Protein AF-A0A2T3YT74-F1 (afdb_monomer_lite)

pLDDT: mean 70.45, std 22.22, range [31.08, 98.0]

Sequence (303 aa):
MENQYQVFYPFSREPEVQQEFRNYLQKKKIKKHISTERKHNLIRWLTDNDAKPQSQKDYSLRNYASKTYKWDGDKRILWGIGKSENGGKSGKTKKTKKGWKGSKGSKGGKCQDRVVVTEDEILDVVEKIHMSNDHGGWDATWDEVSSKYCGIVRSDVIFLLKRCYICQLNPRKHSRRNAALDEAPASSSSLATPSSEQQASEEQQPSYGQQAPEQQDFDQILDQISQQTFDYNFGNDNYQCGSFEGLDQLWNEEVPDIEMADMDPSLFNNDFQDLMMYSYPPPEEASGSHTYPYDFNFMQDSV

Foldseek 3Di:
DPPPPPVQDQLVVPVVSVVVLVVVCVVDVDLQAAAPVNVVLLVCLQPDPPDDQPDPVSVVSSVVSVVQWHADPVVRWIWGAQPQPDPPDPPDDDDDDDDDDDDPDPPLDRLHIATEAHSSRQSVQLRVLCVVCVNQALVSSCVVCVNHHTNDDSVSSVSSSVPRPVCVVCVVSHDPPPPPPPPDPPDDDDDDDDDDDDDDDDDDDDDDDDDDPDPPPVVVVVVVVVVVVVPPPPPPPPPPSPDPVPPSVVPPPPPPPPPPVPPDPVVPPDPPVVVPPPDDDPPDPPPDPPPDPPDPPPDDDDD

Organism: Trichoderma asperellum (strain ATCC 204424 / CBS 433.97 / NBRC 101777) (NCBI:txid1042311)

Structure (mmCIF, N/CA/C/O backbone):
data_AF-A0A2T3YT74-F1
#
_entry.id   AF-A0A2T3YT74-F1
#
loop_
_atom_site.group_PDB
_atom_site.id
_atom_site.type_symbol
_atom_site.label_atom_id
_atom_site.label_alt_id
_atom_site.label_comp_id
_atom_site.label_asym_id
_atom_site.label_entity_id
_atom_site.label_seq_id
_atom_site.pdbx_PDB_ins_code
_atom_site.Cartn_x
_atom_site.Cartn_y
_atom_site.Cartn_z
_atom_site.occupancy
_atom_site.B_iso_or_equiv
_atom_site.auth_seq_id
_atom_site.auth_comp_id
_atom_site.auth_asym_id
_atom_site.auth_atom_id
_atom_site.pdbx_PDB_model_num
ATOM 1 N N . MET A 1 1 ? 28.909 -16.573 -29.557 1.00 47.69 1 MET A N 1
ATOM 2 C CA . MET A 1 1 ? 28.445 -15.413 -28.773 1.00 47.69 1 MET A CA 1
ATOM 3 C C . MET A 1 1 ? 27.426 -15.934 -27.783 1.00 47.69 1 MET A C 1
ATOM 5 O O . MET A 1 1 ? 26.248 -16.015 -28.103 1.00 47.69 1 MET A O 1
ATOM 9 N N . GLU A 1 2 ? 27.902 -16.422 -26.641 1.00 48.31 2 GLU A N 1
ATOM 10 C CA . GLU A 1 2 ? 27.024 -16.773 -25.528 1.00 48.31 2 GLU A CA 1
ATOM 11 C C . GLU A 1 2 ? 26.405 -15.467 -25.044 1.00 48.31 2 GLU A C 1
ATOM 13 O O . GLU A 1 2 ? 27.090 -14.622 -24.471 1.00 48.31 2 GLU A O 1
ATOM 18 N N . ASN A 1 3 ? 25.118 -15.271 -25.338 1.00 49.84 3 ASN A N 1
ATOM 19 C CA . ASN A 1 3 ? 24.308 -14.335 -24.581 1.00 49.84 3 ASN A CA 1
ATOM 20 C C . ASN A 1 3 ? 24.336 -14.856 -23.148 1.00 49.84 3 ASN A C 1
ATOM 22 O O . ASN A 1 3 ? 23.559 -15.739 -22.785 1.00 49.84 3 ASN A O 1
ATOM 26 N N . GLN A 1 4 ? 25.282 -14.353 -22.355 1.00 51.78 4 GLN A N 1
ATOM 27 C CA . GLN A 1 4 ? 25.173 -14.348 -20.912 1.00 51.78 4 GLN A CA 1
ATOM 28 C C . GLN A 1 4 ? 23.905 -13.557 -20.616 1.00 51.78 4 GLN A C 1
ATOM 30 O O . GLN A 1 4 ? 23.929 -12.338 -20.462 1.00 51.78 4 GLN A O 1
ATOM 35 N N . TYR A 1 5 ? 22.774 -14.258 -20.620 1.00 54.62 5 TYR A N 1
ATOM 36 C CA . TYR A 1 5 ? 21.571 -13.836 -19.943 1.00 54.62 5 TYR A CA 1
ATOM 37 C C . TYR A 1 5 ? 21.997 -13.659 -18.492 1.00 54.62 5 TYR A C 1
ATOM 39 O O . TYR A 1 5 ? 21.964 -14.610 -17.712 1.00 54.62 5 TYR A O 1
ATOM 47 N N . GLN A 1 6 ? 22.485 -12.463 -18.150 1.00 58.59 6 GLN A N 1
ATOM 48 C CA . GLN A 1 6 ? 22.519 -12.017 -16.774 1.00 58.59 6 GLN A CA 1
ATOM 49 C C . GLN A 1 6 ? 21.104 -12.263 -16.285 1.00 58.59 6 GLN A C 1
ATOM 51 O O . GLN A 1 6 ? 20.157 -11.647 -16.777 1.00 58.59 6 GLN A O 1
ATOM 56 N N . VAL A 1 7 ? 20.968 -13.287 -15.441 1.00 67.50 7 VAL A N 1
ATOM 57 C CA . VAL A 1 7 ? 19.718 -13.645 -14.794 1.00 67.50 7 VAL A CA 1
ATOM 58 C C . VAL A 1 7 ? 19.291 -12.365 -14.118 1.00 67.50 7 VAL A C 1
ATOM 60 O O . VAL A 1 7 ? 19.933 -11.925 -13.171 1.00 67.50 7 VAL A O 1
ATOM 63 N N . PHE A 1 8 ? 18.313 -11.696 -14.716 1.00 70.19 8 PHE A N 1
ATOM 64 C CA . PHE A 1 8 ? 17.929 -10.382 -14.263 1.00 70.19 8 PHE A CA 1
ATOM 65 C C . PHE A 1 8 ? 17.311 -10.583 -12.893 1.00 70.19 8 PHE A C 1
ATOM 67 O O . PHE A 1 8 ? 16.247 -11.196 -12.768 1.00 70.19 8 PHE A O 1
ATOM 74 N N . TYR A 1 9 ? 18.038 -10.164 -11.862 1.00 74.81 9 TYR A N 1
ATOM 75 C CA . TYR A 1 9 ? 17.567 -10.337 -10.511 1.00 74.81 9 TYR A CA 1
ATOM 76 C C . TYR A 1 9 ? 16.497 -9.276 -10.254 1.00 74.81 9 TYR A C 1
ATOM 78 O O . TYR A 1 9 ? 16.709 -8.094 -10.526 1.00 74.81 9 TYR A O 1
ATOM 86 N N . PRO A 1 10 ? 15.320 -9.691 -9.775 1.00 83.50 10 PRO A N 1
ATOM 87 C CA . PRO A 1 10 ? 14.360 -8.751 -9.240 1.00 83.50 10 PRO A CA 1
ATOM 88 C C . PRO A 1 10 ? 15.000 -7.933 -8.105 1.00 83.50 10 PRO A C 1
ATOM 90 O O . PRO A 1 10 ? 15.840 -8.467 -7.375 1.00 83.50 10 PRO A O 1
ATOM 93 N N . PHE A 1 11 ? 14.61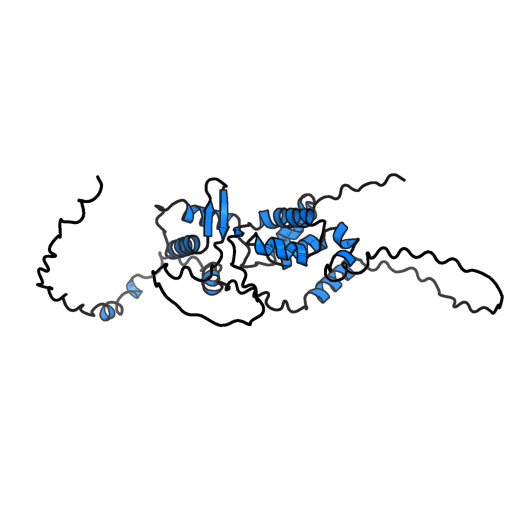1 -6.667 -7.925 1.00 88.88 11 PHE A N 1
ATOM 94 C CA . PHE A 1 11 ? 15.207 -5.809 -6.889 1.00 88.88 11 PHE A CA 1
ATOM 95 C C . PHE A 1 11 ? 14.915 -6.301 -5.453 1.00 88.88 11 PHE A C 1
ATOM 97 O O . PHE A 1 11 ? 15.613 -5.918 -4.518 1.00 88.88 11 PHE A O 1
ATOM 104 N N . SER A 1 12 ? 13.965 -7.221 -5.263 1.00 88.00 12 SER A N 1
ATOM 105 C CA . SER A 1 12 ? 13.727 -7.980 -4.024 1.00 88.00 12 SER A CA 1
ATOM 106 C C . SER A 1 12 ? 14.842 -8.944 -3.680 1.00 88.00 12 SER A C 1
ATOM 108 O O . SER A 1 12 ? 14.937 -9.371 -2.536 1.00 88.00 12 SER A O 1
ATOM 110 N N . ARG A 1 13 ? 15.710 -9.296 -4.626 1.00 89.38 13 ARG A N 1
ATOM 111 C CA . ARG A 1 13 ? 16.849 -10.186 -4.373 1.00 89.38 13 ARG A CA 1
ATOM 112 C C . ARG A 1 13 ? 18.150 -9.433 -4.143 1.00 89.38 13 ARG A C 1
ATOM 114 O O . ARG A 1 13 ? 19.138 -10.058 -3.770 1.00 89.38 13 ARG A O 1
ATOM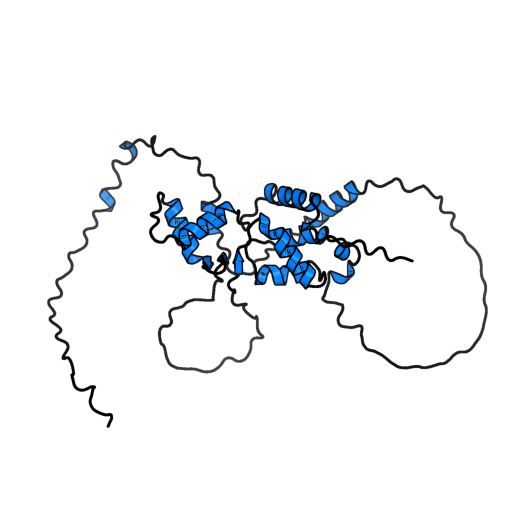 121 N N . GLU A 1 14 ? 18.146 -8.120 -4.341 1.00 92.94 14 GLU A N 1
ATOM 122 C CA . GLU A 1 14 ? 19.321 -7.277 -4.181 1.00 92.94 14 GLU A CA 1
ATOM 123 C C . GLU A 1 14 ? 19.322 -6.640 -2.780 1.00 92.94 14 GLU A C 1
ATOM 125 O O . GLU A 1 14 ? 18.506 -5.757 -2.496 1.00 92.94 14 GLU A O 1
ATOM 130 N N . PRO A 1 15 ? 20.204 -7.086 -1.864 1.00 93.94 15 PRO A N 1
ATOM 131 C CA . PRO A 1 15 ? 20.181 -6.634 -0.472 1.00 93.94 15 PRO A CA 1
ATOM 132 C C . PRO A 1 15 ? 20.469 -5.134 -0.337 1.00 93.94 15 PRO A C 1
ATOM 134 O O . PRO A 1 15 ? 19.940 -4.489 0.569 1.00 93.94 15 PRO A O 1
ATOM 137 N N . GLU A 1 16 ? 21.260 -4.569 -1.251 1.00 95.31 16 GLU A N 1
ATOM 138 C CA . GLU A 1 16 ? 21.564 -3.136 -1.298 1.00 95.31 16 GLU A CA 1
ATOM 139 C C . GLU A 1 16 ? 20.298 -2.320 -1.577 1.00 95.31 16 GLU A C 1
ATOM 141 O O . GLU A 1 16 ? 19.971 -1.411 -0.814 1.00 95.31 16 GLU A O 1
ATOM 146 N N . VAL A 1 17 ? 19.503 -2.718 -2.576 1.00 94.50 17 VAL A N 1
ATOM 147 C CA . VAL A 1 17 ? 18.239 -2.041 -2.903 1.00 94.50 17 VAL A CA 1
ATOM 148 C C . VAL A 1 17 ? 17.225 -2.168 -1.769 1.00 94.50 17 VAL A C 1
ATOM 150 O O . VAL A 1 17 ? 16.548 -1.190 -1.447 1.00 94.50 17 VAL A O 1
ATOM 153 N N . GLN A 1 18 ? 17.141 -3.331 -1.114 1.00 95.50 18 GLN A N 1
ATOM 154 C CA . GLN A 1 18 ? 16.292 -3.489 0.070 1.00 95.50 18 GLN A CA 1
ATOM 155 C C . GLN A 1 18 ? 16.693 -2.520 1.189 1.00 95.50 18 GLN A C 1
ATOM 157 O O . GLN A 1 18 ? 15.831 -1.870 1.786 1.00 95.50 18 GLN A O 1
ATOM 162 N N . GLN A 1 19 ? 17.991 -2.413 1.484 1.00 96.81 19 GLN A N 1
ATOM 163 C CA . GLN A 1 19 ? 18.488 -1.548 2.551 1.00 96.81 19 GLN A CA 1
ATOM 164 C C . GLN A 1 19 ? 18.284 -0.067 2.216 1.00 96.81 19 GLN A C 1
ATOM 166 O O . GLN A 1 19 ? 17.809 0.693 3.061 1.00 96.81 19 GLN A O 1
ATOM 171 N N . GLU A 1 20 ? 18.582 0.342 0.983 1.00 96.81 20 GLU A N 1
ATOM 172 C CA . GLU A 1 20 ? 18.312 1.697 0.501 1.00 96.81 20 GLU A CA 1
ATOM 173 C C . GLU A 1 20 ? 16.829 2.045 0.583 1.00 96.81 20 GLU A C 1
ATOM 175 O O . GLU A 1 20 ? 16.476 3.153 0.992 1.00 96.81 20 GLU A O 1
ATOM 180 N N . PHE A 1 21 ? 15.951 1.105 0.225 1.00 96.81 21 PHE A N 1
ATOM 181 C CA . PHE A 1 21 ? 14.514 1.322 0.293 1.00 96.81 21 PHE A CA 1
ATOM 182 C C . PHE A 1 21 ? 14.028 1.455 1.741 1.00 96.81 21 PHE A C 1
ATOM 184 O O . PHE A 1 21 ? 13.275 2.378 2.043 1.00 96.81 21 PHE A O 1
ATOM 191 N N . ARG A 1 22 ? 14.524 0.632 2.675 1.00 96.19 22 ARG A N 1
ATOM 192 C CA . ARG A 1 22 ? 14.236 0.806 4.113 1.00 96.19 22 ARG A CA 1
ATOM 193 C C . ARG A 1 22 ? 14.697 2.171 4.621 1.00 96.19 22 ARG A C 1
ATOM 195 O O . ARG A 1 22 ? 13.935 2.864 5.292 1.00 96.19 22 ARG A O 1
ATOM 202 N N . ASN A 1 23 ? 15.908 2.590 4.255 1.00 96.81 23 ASN A N 1
ATOM 203 C CA . ASN A 1 23 ? 16.432 3.908 4.615 1.00 96.81 23 ASN A CA 1
ATOM 204 C C . ASN A 1 23 ? 15.564 5.035 4.024 1.00 96.81 23 ASN A C 1
ATOM 206 O O . ASN A 1 23 ? 15.298 6.036 4.691 1.00 96.81 23 ASN A O 1
ATOM 210 N N . TYR A 1 24 ? 15.087 4.867 2.787 1.00 96.50 24 TYR A N 1
ATOM 211 C CA . TYR A 1 24 ? 14.160 5.789 2.134 1.00 96.50 24 TYR A CA 1
ATOM 212 C C . TYR A 1 24 ? 12.843 5.927 2.912 1.00 96.50 24 TYR A C 1
ATOM 214 O O . TYR A 1 24 ? 12.427 7.057 3.189 1.00 96.50 24 TYR A O 1
ATOM 222 N N . LEU A 1 25 ? 12.229 4.809 3.315 1.00 95.81 25 LEU A N 1
ATOM 223 C CA . LEU A 1 25 ? 10.992 4.799 4.104 1.00 95.81 25 LEU A CA 1
ATOM 224 C C . LEU A 1 25 ? 11.187 5.471 5.474 1.00 95.81 25 LEU A C 1
ATOM 226 O O . LEU A 1 25 ? 10.375 6.300 5.881 1.00 95.81 25 LEU A O 1
ATOM 230 N N . GLN A 1 26 ? 12.305 5.196 6.152 1.00 94.94 26 GLN A N 1
ATOM 231 C CA . GLN A 1 26 ? 12.625 5.809 7.447 1.00 94.94 26 GLN A CA 1
ATOM 232 C C . GLN A 1 26 ? 12.858 7.321 7.344 1.00 94.94 26 GLN A C 1
ATOM 234 O O . GLN A 1 26 ? 12.366 8.088 8.176 1.00 94.94 26 GLN A O 1
ATOM 239 N N . LYS A 1 27 ? 13.591 7.766 6.315 1.00 96.06 27 LYS A N 1
ATOM 240 C CA . LYS A 1 27 ? 13.897 9.187 6.091 1.00 96.06 27 LYS A CA 1
ATOM 241 C C . LYS A 1 27 ? 12.646 9.983 5.724 1.00 96.06 27 LYS A C 1
ATOM 243 O O . LYS A 1 27 ? 12.520 11.145 6.106 1.00 96.06 27 LYS A O 1
ATOM 248 N N . LYS A 1 28 ? 11.722 9.375 4.978 1.00 92.50 28 LYS A N 1
ATOM 249 C CA . LYS A 1 28 ? 10.500 10.018 4.496 1.00 92.50 28 LYS A CA 1
ATOM 250 C C . LYS A 1 28 ? 9.279 9.351 5.127 1.00 92.50 28 LYS A C 1
ATOM 252 O O . LYS A 1 28 ? 8.609 8.556 4.479 1.00 92.50 28 LYS A O 1
ATOM 257 N N . LYS A 1 29 ? 8.951 9.738 6.367 1.00 90.62 29 LYS A N 1
ATOM 258 C CA . LYS A 1 29 ? 7.741 9.274 7.071 1.00 90.62 29 LYS A CA 1
ATOM 259 C C . LYS A 1 29 ? 6.472 9.678 6.306 1.00 90.62 29 LYS A C 1
ATOM 261 O O . LYS A 1 29 ? 5.930 10.771 6.488 1.00 90.62 29 LYS A O 1
ATOM 266 N N . ILE A 1 30 ? 5.999 8.806 5.420 1.00 90.44 30 ILE A N 1
ATOM 267 C CA . ILE A 1 30 ? 4.779 9.011 4.639 1.00 90.44 30 ILE A CA 1
ATOM 268 C C . ILE A 1 30 ? 3.603 8.454 5.438 1.00 90.44 30 ILE A C 1
ATOM 270 O O . ILE A 1 30 ? 3.506 7.260 5.682 1.00 90.44 30 ILE A O 1
ATOM 274 N N . LYS A 1 31 ? 2.637 9.315 5.777 1.00 88.94 31 LYS A N 1
ATOM 275 C CA . LYS A 1 31 ? 1.453 8.953 6.587 1.00 88.94 31 LYS A CA 1
ATOM 276 C C . LYS A 1 31 ? 0.597 7.820 6.002 1.00 88.94 31 LYS A C 1
ATOM 278 O O . LYS A 1 31 ? -0.185 7.209 6.723 1.00 88.94 31 LYS A O 1
ATOM 283 N N . LYS A 1 32 ? 0.701 7.592 4.689 1.00 91.50 32 LYS A N 1
ATOM 284 C CA . LYS A 1 32 ? -0.037 6.544 3.971 1.00 91.50 32 LYS A CA 1
ATOM 285 C C . LYS A 1 32 ? 0.572 5.156 4.165 1.00 91.50 32 LYS A C 1
ATOM 287 O O . LYS A 1 32 ? -0.130 4.186 3.901 1.00 91.50 32 LYS A O 1
ATOM 292 N N . HIS A 1 33 ? 1.835 5.060 4.579 1.00 95.31 33 HIS A N 1
ATOM 293 C CA . HIS A 1 33 ? 2.478 3.786 4.874 1.00 95.31 33 HIS A CA 1
ATOM 294 C C . HIS A 1 33 ? 1.901 3.191 6.159 1.00 95.31 33 HIS A C 1
ATOM 296 O O . HIS A 1 33 ? 1.484 3.904 7.078 1.00 95.31 33 HIS A O 1
ATOM 302 N N . ILE A 1 34 ? 1.800 1.867 6.182 1.00 95.38 34 ILE A N 1
ATOM 303 C CA . ILE A 1 34 ? 1.252 1.121 7.309 1.00 95.38 34 ILE A CA 1
ATOM 304 C C . ILE A 1 34 ? 2.363 0.211 7.812 1.00 95.38 34 ILE A C 1
ATOM 306 O O . ILE A 1 34 ? 2.768 -0.726 7.127 1.00 95.38 34 ILE A O 1
ATOM 310 N N . SER A 1 35 ? 2.843 0.481 9.022 1.00 96.00 35 SER A N 1
ATOM 311 C CA . SER A 1 35 ? 3.801 -0.401 9.677 1.00 96.00 35 SER A CA 1
ATOM 312 C C . SER A 1 35 ? 3.169 -1.762 9.980 1.00 96.00 35 SER A C 1
ATOM 314 O O . SER A 1 35 ? 1.948 -1.896 10.147 1.00 96.00 35 SER A O 1
ATOM 316 N N . THR A 1 36 ? 4.011 -2.785 10.092 1.00 96.06 36 THR A N 1
ATOM 317 C CA . THR A 1 36 ? 3.583 -4.146 10.441 1.00 96.06 36 THR A CA 1
ATOM 318 C C . THR A 1 36 ? 2.852 -4.174 11.788 1.00 96.06 36 THR A C 1
ATOM 320 O O . THR A 1 36 ? 1.773 -4.759 11.899 1.00 96.06 36 THR A O 1
ATOM 323 N N . GLU A 1 37 ? 3.344 -3.434 12.783 1.00 96.06 37 GLU A N 1
ATOM 324 C CA . GLU A 1 37 ? 2.674 -3.267 14.077 1.00 96.06 37 GLU A CA 1
ATOM 325 C C . GLU A 1 37 ? 1.280 -2.631 13.938 1.00 96.06 37 GLU A C 1
ATOM 327 O O . GLU A 1 37 ? 0.297 -3.140 14.486 1.00 96.06 37 GLU A O 1
ATOM 332 N N . ARG A 1 38 ? 1.153 -1.563 13.137 1.00 94.25 38 ARG A N 1
ATOM 333 C CA . ARG A 1 38 ? -0.142 -0.915 12.884 1.00 94.25 38 ARG A CA 1
ATOM 334 C C . ARG A 1 38 ? -1.124 -1.886 12.229 1.00 94.25 38 ARG A C 1
ATOM 336 O O . ARG A 1 38 ? -2.282 -1.935 12.645 1.00 94.25 38 ARG A O 1
ATOM 343 N N . LYS A 1 39 ? -0.679 -2.696 11.260 1.00 96.25 39 LYS A N 1
ATOM 344 C CA . LYS A 1 39 ? -1.502 -3.750 10.635 1.00 96.25 39 LYS A CA 1
ATOM 345 C C . LYS A 1 39 ? -1.980 -4.773 11.669 1.00 96.25 39 LYS A C 1
ATOM 347 O O . LYS A 1 39 ? -3.168 -5.087 11.684 1.00 96.25 39 LYS A O 1
ATOM 352 N N . HIS A 1 40 ? -1.112 -5.239 12.568 1.00 96.88 40 HIS A N 1
ATOM 353 C CA . HIS A 1 40 ? -1.500 -6.168 13.637 1.00 96.88 40 HIS A CA 1
ATOM 354 C C . HIS A 1 40 ? -2.533 -5.573 14.599 1.00 96.88 40 HIS A C 1
ATOM 356 O O . HIS A 1 40 ? -3.506 -6.249 14.935 1.00 96.88 40 HIS A O 1
ATOM 362 N N . ASN A 1 41 ? -2.379 -4.305 14.985 1.00 95.44 41 ASN A N 1
ATOM 363 C CA . ASN A 1 41 ? -3.349 -3.617 15.840 1.00 95.44 41 ASN A CA 1
ATOM 364 C C . ASN A 1 41 ? -4.720 -3.485 15.162 1.00 95.44 41 ASN A C 1
ATOM 366 O O . ASN A 1 41 ? -5.745 -3.743 15.793 1.00 95.44 41 ASN A O 1
ATOM 370 N N . LEU A 1 42 ? -4.755 -3.153 13.867 1.00 96.56 42 LEU A N 1
ATOM 371 C CA . LEU A 1 42 ? -6.002 -3.126 13.092 1.00 96.56 42 LEU A CA 1
ATOM 372 C C . LEU A 1 42 ? -6.664 -4.507 13.045 1.00 96.56 42 LEU A C 1
ATOM 374 O O . LEU A 1 42 ? -7.865 -4.614 13.280 1.00 96.56 42 LEU A O 1
ATOM 378 N N . ILE A 1 43 ? -5.888 -5.563 12.779 1.00 97.56 43 ILE A N 1
ATOM 379 C CA . ILE A 1 43 ? -6.396 -6.940 12.747 1.00 97.56 43 ILE A CA 1
ATOM 380 C C . ILE A 1 43 ? -6.981 -7.319 14.105 1.00 97.56 43 ILE A C 1
ATOM 382 O O . ILE A 1 43 ? -8.115 -7.783 14.149 1.00 97.56 43 ILE A O 1
ATOM 386 N N . ARG A 1 44 ? -6.260 -7.052 15.201 1.00 97.06 44 ARG A N 1
ATOM 387 C CA . ARG A 1 44 ? -6.718 -7.335 16.567 1.00 97.06 44 ARG A CA 1
ATOM 388 C C . ARG A 1 44 ? -8.096 -6.730 16.835 1.00 97.06 44 ARG A C 1
ATOM 390 O O . ARG A 1 44 ? -8.985 -7.441 17.294 1.00 97.06 44 ARG A O 1
ATOM 397 N N . TRP A 1 45 ? -8.291 -5.454 16.496 1.00 96.88 45 TRP A N 1
ATOM 398 C CA . TRP A 1 45 ? -9.575 -4.768 16.678 1.00 96.88 45 TRP A CA 1
ATOM 399 C C . TRP A 1 45 ? -10.705 -5.295 15.791 1.00 96.88 45 TRP A C 1
ATOM 401 O O . TRP A 1 45 ? -11.873 -5.141 16.143 1.00 96.88 45 TRP A O 1
ATOM 411 N N . LEU A 1 46 ? -10.376 -5.883 14.640 1.00 96.88 46 LEU A N 1
ATOM 412 C CA . LEU A 1 46 ? -11.348 -6.472 13.719 1.00 96.88 46 LEU A CA 1
ATOM 413 C C . LEU A 1 46 ? -11.688 -7.928 14.063 1.00 96.88 46 LEU A C 1
ATOM 415 O O . LEU A 1 46 ? -12.773 -8.387 13.716 1.00 96.88 46 LEU A O 1
ATOM 419 N N . THR A 1 47 ? -10.776 -8.658 14.709 1.00 97.75 47 THR A N 1
ATOM 420 C CA . THR A 1 47 ? -10.981 -10.060 15.101 1.00 97.75 47 THR A CA 1
ATOM 421 C C . THR A 1 47 ? -11.611 -10.206 16.477 1.00 97.75 47 THR A C 1
ATOM 423 O O . THR A 1 47 ? -12.427 -11.102 16.673 1.00 97.75 47 THR A O 1
ATOM 426 N N . ASP A 1 48 ? -11.230 -9.353 17.428 1.00 96.56 48 ASP A N 1
ATOM 427 C CA . ASP A 1 48 ? -11.661 -9.454 18.819 1.00 96.56 48 ASP A CA 1
ATOM 428 C C . ASP A 1 48 ? -12.735 -8.403 19.121 1.00 96.56 48 ASP A C 1
ATOM 430 O O . ASP A 1 48 ? -12.453 -7.242 19.429 1.00 96.56 48 ASP A O 1
ATOM 434 N N . ASN A 1 49 ? -13.999 -8.815 19.005 1.00 93.38 49 ASN A N 1
ATOM 435 C CA . ASN A 1 49 ? -15.133 -7.950 19.321 1.00 93.38 49 ASN A CA 1
ATOM 436 C C . ASN A 1 49 ? -15.318 -7.739 20.833 1.00 93.38 49 ASN A C 1
ATOM 438 O O . ASN A 1 49 ? -15.964 -6.760 21.228 1.00 93.38 49 ASN A O 1
ATOM 442 N N . ASP A 1 50 ? -14.730 -8.600 21.659 1.00 95.50 50 ASP A N 1
ATOM 443 C CA . ASP A 1 50 ? -14.884 -8.577 23.112 1.00 95.50 50 ASP A CA 1
ATOM 444 C C . ASP A 1 50 ? -13.771 -7.770 23.796 1.00 95.50 50 ASP A C 1
ATOM 446 O O . ASP A 1 50 ? -13.942 -7.318 24.933 1.00 95.50 50 ASP A O 1
ATOM 450 N N . ALA A 1 51 ? -12.666 -7.500 23.089 1.00 94.31 51 ALA A N 1
ATOM 451 C CA . ALA A 1 51 ? -11.613 -6.595 23.534 1.00 94.31 51 ALA A CA 1
ATOM 452 C C . ALA A 1 51 ? -12.187 -5.222 23.921 1.00 94.31 51 ALA A C 1
ATOM 454 O O . ALA A 1 51 ? -12.651 -4.435 23.083 1.00 94.31 51 ALA A O 1
ATOM 455 N N . LYS A 1 52 ? -12.124 -4.911 25.219 1.00 95.06 52 LYS A N 1
ATOM 456 C CA . LYS A 1 52 ? -12.501 -3.600 25.749 1.00 95.06 52 LYS A CA 1
ATOM 457 C C . LYS A 1 52 ? -11.355 -2.611 25.501 1.00 95.06 52 LYS A C 1
ATOM 459 O O . LYS A 1 52 ? -10.234 -2.897 25.923 1.00 95.06 52 LYS A O 1
ATOM 464 N N . PRO A 1 53 ? -11.605 -1.469 24.836 1.00 96.00 53 PRO A N 1
ATOM 465 C CA . PRO A 1 53 ? -10.598 -0.422 24.704 1.00 96.00 53 PRO A CA 1
ATOM 466 C C . PRO A 1 53 ? -10.199 0.089 26.089 1.00 96.00 53 PRO A C 1
ATOM 468 O O . PRO A 1 53 ? -11.068 0.330 26.927 1.00 96.00 53 PRO A O 1
ATOM 471 N N . GLN A 1 54 ? -8.894 0.217 26.333 1.00 95.56 54 GLN A N 1
ATOM 472 C CA . GLN A 1 54 ? -8.365 0.682 27.620 1.00 95.56 54 GLN A CA 1
ATOM 473 C C . GLN A 1 54 ? -8.267 2.207 27.671 1.00 95.56 54 GLN A C 1
ATOM 475 O O . GLN A 1 54 ? -8.267 2.796 28.747 1.00 95.56 54 GLN A O 1
ATOM 480 N N . SER A 1 55 ? -8.226 2.847 26.503 1.00 94.50 55 SER A N 1
ATOM 481 C CA . SER A 1 55 ? -8.142 4.294 26.351 1.00 94.50 55 SER A CA 1
ATOM 482 C C . SER A 1 55 ? -9.147 4.822 25.320 1.00 94.50 55 SER A C 1
ATOM 484 O O . SER A 1 55 ? -9.656 4.091 24.464 1.00 94.50 55 SER A O 1
ATOM 486 N N . GLN A 1 56 ? -9.401 6.133 25.348 1.00 94.25 56 GLN A N 1
ATOM 487 C CA . GLN A 1 56 ? -10.174 6.819 24.303 1.00 94.25 56 GLN A CA 1
ATOM 488 C C . GLN A 1 56 ? -9.513 6.682 22.918 1.00 94.25 56 GLN A C 1
ATOM 490 O O . GLN A 1 56 ? -10.198 6.610 21.889 1.00 94.25 56 GLN A O 1
ATOM 495 N N . LYS A 1 57 ? -8.175 6.612 22.908 1.00 90.50 57 LYS A N 1
ATOM 496 C CA . LYS A 1 57 ? -7.353 6.325 21.731 1.00 90.50 57 LYS A CA 1
ATOM 497 C C . LYS A 1 57 ? -7.686 4.927 21.193 1.00 90.50 57 LYS A C 1
ATOM 499 O O . LYS A 1 57 ? -8.051 4.796 20.035 1.00 90.50 57 LYS A O 1
ATOM 504 N N . ASP A 1 58 ? -7.728 3.893 22.021 1.00 93.44 58 ASP A N 1
ATOM 505 C CA . ASP A 1 58 ? -8.115 2.549 21.562 1.00 93.44 58 ASP A CA 1
ATOM 506 C C . ASP A 1 58 ? -9.543 2.491 21.011 1.00 93.44 58 ASP A C 1
ATOM 508 O O . ASP A 1 58 ? -9.790 1.890 19.963 1.00 93.44 58 ASP A O 1
ATOM 512 N N . TYR A 1 59 ? -10.488 3.156 21.681 1.00 94.56 59 TYR A N 1
ATOM 513 C CA . TYR A 1 59 ? -11.882 3.204 21.234 1.00 94.56 59 TYR A CA 1
ATOM 514 C C . TYR A 1 59 ? -12.003 3.831 19.840 1.00 94.56 59 TYR A C 1
ATOM 516 O O . TYR A 1 59 ? -12.666 3.292 18.946 1.00 94.56 59 TYR A O 1
ATOM 524 N N . SER A 1 60 ? -11.324 4.962 19.635 1.00 93.19 60 SER A N 1
ATOM 525 C CA . SER A 1 60 ? -11.330 5.668 18.355 1.00 93.19 60 SER A CA 1
ATOM 526 C C . SER A 1 60 ? -10.631 4.847 17.261 1.00 93.19 60 SER A C 1
ATOM 528 O O . SER A 1 60 ? -11.099 4.844 16.120 1.00 93.19 60 SER A O 1
ATOM 530 N N . LEU A 1 61 ? -9.589 4.078 17.610 1.00 91.88 61 LEU A N 1
ATOM 531 C CA . LEU A 1 61 ? -8.856 3.216 16.682 1.00 91.88 61 LEU A CA 1
ATOM 532 C C . LEU A 1 61 ? -9.709 2.028 16.254 1.00 91.88 61 LEU A C 1
ATOM 534 O O . LEU A 1 61 ? -9.771 1.722 15.067 1.00 91.88 61 LEU A O 1
ATOM 538 N N . ARG A 1 62 ? -10.415 1.400 17.196 1.00 95.50 62 ARG A N 1
ATOM 539 C CA . ARG A 1 62 ? -11.358 0.317 16.914 1.00 95.50 62 ARG A CA 1
ATOM 540 C C . ARG A 1 62 ? -12.455 0.783 15.959 1.00 95.50 62 ARG A C 1
ATOM 542 O O . ARG A 1 62 ? -12.689 0.150 14.935 1.00 95.50 62 ARG A O 1
ATOM 549 N N . ASN A 1 63 ? -13.085 1.924 16.249 1.00 95.00 63 ASN A N 1
ATOM 550 C CA . ASN A 1 63 ? -14.133 2.487 15.393 1.00 95.00 63 ASN A CA 1
ATOM 551 C C . ASN A 1 63 ? -13.596 2.849 13.998 1.00 95.00 63 ASN A C 1
ATOM 553 O O . ASN A 1 63 ? -14.242 2.582 12.985 1.00 95.00 63 ASN A O 1
ATOM 557 N N . TYR A 1 64 ? -12.396 3.430 13.936 1.00 93.31 64 TYR A N 1
ATOM 558 C CA . TYR A 1 64 ? -11.714 3.696 12.675 1.00 93.31 64 TYR A CA 1
ATOM 559 C C . TYR A 1 64 ? -11.451 2.406 11.892 1.00 93.31 64 TYR A C 1
ATOM 561 O O . TYR A 1 64 ? -11.814 2.333 10.715 1.00 93.31 64 TYR A O 1
ATOM 569 N N . ALA A 1 65 ? -10.899 1.382 12.546 1.00 95.38 65 ALA A N 1
ATOM 570 C CA . ALA A 1 65 ? -10.595 0.094 11.942 1.00 95.38 65 ALA A CA 1
ATOM 571 C C . ALA A 1 65 ? -11.851 -0.530 11.327 1.00 95.38 65 ALA A C 1
ATOM 573 O O . ALA A 1 65 ? -11.858 -0.836 10.139 1.00 95.38 65 ALA A O 1
ATOM 574 N N . SER A 1 66 ? -12.946 -0.603 12.091 1.00 94.56 66 SER A N 1
ATOM 575 C CA . SER A 1 66 ? -14.223 -1.164 11.632 1.00 94.56 66 SER A CA 1
ATOM 576 C C . SER A 1 66 ? -14.866 -0.388 10.477 1.00 94.56 66 SER A C 1
ATOM 578 O O . SER A 1 66 ? -15.614 -0.965 9.693 1.00 94.56 66 SER A O 1
ATOM 580 N N . LYS A 1 67 ? -14.613 0.922 10.366 1.00 93.50 67 LYS A N 1
ATOM 581 C CA . LYS A 1 67 ? -15.162 1.763 9.288 1.00 93.50 67 LYS A CA 1
ATOM 582 C C . LYS A 1 67 ? -14.350 1.711 8.003 1.00 93.50 67 LYS A C 1
ATOM 584 O O . LYS A 1 67 ? -14.909 1.932 6.932 1.00 93.50 67 LYS A O 1
ATOM 589 N N . THR A 1 68 ? -13.041 1.515 8.114 1.00 93.81 68 THR A N 1
ATOM 590 C CA . THR A 1 68 ? -12.111 1.690 6.992 1.00 93.81 68 THR A CA 1
ATOM 591 C C . THR A 1 68 ? -11.480 0.397 6.512 1.00 93.81 68 THR A C 1
ATOM 593 O O . THR A 1 68 ? -11.023 0.352 5.372 1.00 93.81 68 THR A O 1
ATOM 596 N N . TYR A 1 69 ? -11.507 -0.661 7.319 1.00 96.56 69 TYR A N 1
ATOM 597 C CA . TYR A 1 69 ? -10.895 -1.936 6.987 1.00 96.56 69 TYR A CA 1
ATOM 598 C C . TYR A 1 69 ? -11.831 -3.113 7.248 1.00 96.56 69 TYR A C 1
ATOM 600 O O . TYR A 1 69 ? -12.750 -3.065 8.065 1.00 96.56 69 TYR A O 1
ATOM 608 N N . LYS A 1 70 ? -11.553 -4.204 6.543 1.00 97.00 70 LYS A N 1
ATOM 609 C CA . LYS A 1 70 ? -12.195 -5.503 6.693 1.00 97.00 70 LYS A CA 1
ATOM 610 C C . LYS A 1 70 ? -11.116 -6.574 6.757 1.00 97.00 70 LYS A C 1
ATOM 612 O O . LYS A 1 70 ? -10.251 -6.639 5.887 1.00 97.00 70 LYS A O 1
ATOM 617 N N . TRP A 1 71 ? -11.182 -7.433 7.764 1.00 97.88 71 TRP A N 1
ATOM 618 C CA . TRP A 1 71 ? -10.278 -8.570 7.899 1.00 97.88 71 TRP A CA 1
ATOM 619 C C . TRP A 1 71 ? -10.919 -9.837 7.324 1.00 97.88 71 TRP A C 1
ATOM 621 O O . TRP A 1 71 ? -12.048 -10.178 7.675 1.00 97.88 71 TRP A O 1
ATOM 631 N N . ASP A 1 72 ? -10.208 -10.517 6.424 1.00 97.81 72 ASP A N 1
ATOM 632 C CA . ASP A 1 72 ? -10.559 -11.844 5.911 1.00 97.81 72 ASP A CA 1
ATOM 633 C C . ASP A 1 72 ? -9.693 -12.884 6.638 1.00 97.81 72 ASP A C 1
ATOM 635 O O . ASP A 1 72 ? -8.507 -13.036 6.335 1.00 97.81 72 ASP A O 1
ATOM 639 N N . GLY A 1 73 ? -10.278 -13.556 7.637 1.00 96.88 73 GLY A N 1
ATOM 640 C CA . GLY A 1 73 ? -9.572 -14.511 8.497 1.00 96.88 73 GLY A CA 1
ATOM 641 C C . GLY A 1 73 ? -9.093 -15.766 7.767 1.00 96.88 73 GLY A C 1
ATOM 642 O O . GLY A 1 73 ? -8.028 -16.285 8.102 1.00 96.88 73 GLY A O 1
ATOM 643 N N . ASP A 1 74 ? -9.816 -16.197 6.733 1.00 97.81 74 ASP A N 1
ATOM 644 C CA . ASP A 1 74 ? -9.483 -17.401 5.968 1.00 97.81 74 ASP A CA 1
ATOM 645 C C . ASP A 1 74 ? -8.252 -17.161 5.094 1.00 97.81 74 ASP A C 1
ATOM 647 O O . ASP A 1 74 ? -7.337 -17.983 5.031 1.00 97.81 74 ASP A O 1
ATOM 651 N N . LYS A 1 75 ? -8.201 -15.994 4.442 1.00 97.06 75 LYS A N 1
ATOM 652 C CA . LYS A 1 75 ? -7.078 -15.622 3.569 1.00 97.06 75 LYS A CA 1
ATOM 653 C C . LYS A 1 75 ? -5.940 -14.937 4.312 1.00 97.06 75 LYS A C 1
ATOM 655 O O . LYS A 1 75 ? -4.866 -14.777 3.739 1.00 97.06 75 LYS A O 1
ATOM 660 N N . ARG A 1 76 ? -6.175 -14.513 5.557 1.00 97.19 76 ARG A N 1
ATOM 661 C CA . ARG A 1 76 ? -5.284 -13.642 6.335 1.00 97.19 76 ARG A CA 1
ATOM 662 C C . ARG A 1 76 ? -4.948 -12.342 5.593 1.00 97.19 76 ARG A C 1
ATOM 664 O O . ARG A 1 76 ? -3.807 -11.884 5.608 1.00 97.19 76 ARG A O 1
ATOM 671 N N . ILE A 1 77 ? -5.945 -11.756 4.927 1.00 97.44 77 ILE A N 1
ATOM 672 C CA . ILE A 1 77 ? -5.794 -10.516 4.154 1.00 97.44 77 ILE A CA 1
ATOM 673 C C . ILE A 1 77 ? -6.593 -9.401 4.822 1.00 97.44 77 ILE A C 1
ATOM 675 O O . ILE A 1 77 ? -7.791 -9.536 5.078 1.00 97.44 77 ILE A O 1
ATOM 679 N N . LEU A 1 78 ? -5.927 -8.271 5.059 1.00 97.81 78 LEU A N 1
ATOM 680 C CA . LEU A 1 78 ? -6.573 -7.036 5.479 1.00 97.81 78 LEU A CA 1
ATOM 681 C C . LEU A 1 78 ? -6.938 -6.227 4.233 1.00 97.81 78 LEU A C 1
ATOM 683 O O . LEU A 1 78 ? -6.071 -5.877 3.435 1.00 97.81 78 LEU A O 1
ATOM 687 N N . TRP A 1 79 ? -8.222 -5.941 4.069 1.00 97.69 79 TRP A N 1
ATOM 688 C CA . TRP A 1 79 ? -8.760 -5.139 2.978 1.00 97.69 79 TRP A CA 1
ATOM 689 C C . TRP A 1 79 ? -9.076 -3.732 3.482 1.00 97.69 79 TRP A C 1
ATOM 691 O O . TRP A 1 79 ? -9.740 -3.576 4.502 1.00 97.69 79 TRP A O 1
ATOM 701 N N . GLY A 1 80 ? -8.632 -2.701 2.772 1.00 96.00 80 GLY A N 1
ATOM 702 C CA . GLY A 1 80 ? -9.130 -1.338 2.901 1.00 96.00 80 GLY A CA 1
ATOM 703 C C . GLY A 1 80 ? -10.454 -1.215 2.158 1.00 96.00 80 GLY A C 1
ATOM 704 O O . GLY A 1 80 ? -10.509 -1.453 0.949 1.00 96.00 80 GLY A O 1
ATOM 705 N N . ILE A 1 81 ? -11.507 -0.849 2.884 1.00 93.94 81 ILE A N 1
ATOM 706 C CA . ILE A 1 81 ? -12.857 -0.689 2.351 1.00 93.94 81 ILE A CA 1
ATOM 707 C C . ILE A 1 81 ? -12.852 0.511 1.410 1.00 93.94 81 ILE A C 1
ATOM 709 O O . ILE A 1 81 ? -12.574 1.649 1.809 1.00 93.94 81 ILE A O 1
ATOM 713 N N . GLY A 1 82 ? -13.160 0.263 0.140 1.00 89.00 82 GLY A N 1
ATOM 714 C CA . GLY A 1 82 ? -13.352 1.343 -0.810 1.00 89.00 82 GLY A CA 1
ATOM 715 C C . GLY A 1 82 ? -14.549 2.190 -0.384 1.00 89.00 82 GLY A C 1
ATOM 716 O O . GLY A 1 82 ? -15.588 1.654 0.006 1.00 89.00 82 GLY A O 1
ATOM 717 N N . LYS A 1 83 ? -14.440 3.524 -0.467 1.00 77.56 83 LYS A N 1
ATOM 718 C CA . LYS A 1 83 ? -15.611 4.405 -0.349 1.00 77.56 83 LYS A CA 1
ATOM 719 C C . LYS A 1 83 ? -16.529 4.120 -1.536 1.00 77.56 83 LYS A C 1
ATOM 721 O O . LYS A 1 83 ? -16.452 4.782 -2.568 1.00 77.56 83 LYS A O 1
ATOM 726 N N . SER A 1 84 ? -17.363 3.091 -1.420 1.00 69.12 84 SER A N 1
ATOM 727 C CA . SER A 1 84 ? -18.490 2.928 -2.320 1.00 69.12 84 SER A CA 1
ATOM 728 C C . SER A 1 84 ? -19.366 4.157 -2.124 1.00 69.12 84 SER A C 1
ATOM 730 O O . SER A 1 84 ? -19.628 4.580 -0.996 1.00 69.12 84 SER A O 1
ATOM 732 N N . GLU A 1 85 ? -19.693 4.800 -3.237 1.00 57.78 85 GLU A N 1
ATOM 733 C CA . GLU A 1 85 ? -20.491 6.013 -3.301 1.00 57.78 85 GLU A CA 1
ATOM 734 C C . GLU A 1 85 ? -21.835 5.735 -2.620 1.00 57.78 85 GLU A C 1
ATOM 736 O O . GLU A 1 85 ? -22.749 5.171 -3.207 1.00 57.78 85 GLU A O 1
ATOM 741 N N . ASN A 1 86 ? -21.898 6.055 -1.331 1.00 50.88 86 ASN A N 1
ATOM 742 C CA . ASN A 1 86 ? -23.044 5.914 -0.458 1.00 50.88 86 ASN A CA 1
ATOM 743 C C . ASN A 1 86 ? -23.687 4.515 -0.450 1.00 50.88 86 ASN A C 1
ATOM 745 O O . ASN A 1 86 ? -24.616 4.213 -1.200 1.00 50.88 86 ASN A O 1
ATOM 749 N N . GLY A 1 87 ? -23.387 3.770 0.617 1.00 52.75 87 GLY A N 1
ATOM 750 C CA . GLY A 1 87 ? -24.392 2.993 1.354 1.00 52.75 87 GLY A CA 1
ATOM 751 C C . GLY A 1 87 ? -25.526 3.882 1.896 1.00 52.75 87 GLY A C 1
ATOM 752 O O . GLY A 1 87 ? -25.888 3.810 3.070 1.00 52.75 87 GLY A O 1
ATOM 753 N N . GLY A 1 88 ? -26.082 4.748 1.042 1.00 48.75 88 GLY A N 1
ATOM 754 C CA . GLY A 1 88 ? -27.375 5.364 1.214 1.00 48.75 88 GLY A CA 1
ATOM 755 C C . GLY A 1 88 ? -28.353 4.214 1.276 1.00 48.75 88 GLY A C 1
ATOM 756 O O . GLY A 1 88 ? -28.605 3.553 0.272 1.00 48.75 88 GLY A O 1
ATOM 757 N N . LYS A 1 89 ? -28.773 3.929 2.509 1.00 51.38 89 LYS A N 1
ATOM 758 C CA . LYS A 1 89 ? -29.857 3.044 2.915 1.00 51.38 89 LYS A CA 1
ATOM 759 C C . LYS A 1 89 ? -30.694 2.622 1.714 1.00 51.38 89 LYS A C 1
ATOM 761 O O . LYS A 1 89 ? -31.303 3.467 1.061 1.00 51.38 89 LYS A O 1
ATOM 766 N N . SER A 1 90 ? -30.768 1.315 1.490 1.00 47.22 90 SER A N 1
ATOM 767 C CA . SER A 1 90 ? -31.770 0.622 0.682 1.00 47.22 90 SER A CA 1
ATOM 768 C C . SER A 1 90 ? -33.189 0.871 1.227 1.00 47.22 90 SER A C 1
ATOM 770 O O . SER A 1 90 ? -33.918 -0.051 1.590 1.00 47.22 90 SER A O 1
ATOM 772 N N . GLY A 1 91 ? -33.574 2.142 1.328 1.00 47.53 91 GLY A N 1
ATOM 773 C CA . GLY A 1 91 ? -34.924 2.616 1.503 1.00 47.53 91 GLY A CA 1
ATOM 774 C C . GLY A 1 91 ? -35.612 2.440 0.166 1.00 47.53 91 GLY A C 1
ATOM 775 O O . GLY A 1 91 ? -35.300 3.104 -0.818 1.00 47.53 91 GLY A O 1
ATOM 776 N N . LYS A 1 92 ? -36.519 1.471 0.132 1.00 54.09 92 LYS A N 1
ATOM 777 C CA . LYS A 1 92 ? -37.471 1.247 -0.946 1.00 54.09 92 LYS A CA 1
ATOM 778 C C . LYS A 1 92 ? -38.166 2.568 -1.310 1.00 54.09 92 LYS A C 1
ATOM 780 O O . LYS A 1 92 ? -39.135 2.937 -0.658 1.00 54.09 92 LYS A O 1
ATOM 785 N N . THR A 1 93 ? -37.777 3.208 -2.406 1.00 43.62 93 THR A N 1
ATOM 786 C CA . THR A 1 93 ? -38.678 4.129 -3.110 1.00 43.62 93 THR A CA 1
ATOM 787 C C . THR A 1 93 ? -38.722 3.770 -4.582 1.00 43.62 93 THR A C 1
ATOM 789 O O . THR A 1 93 ? -37.884 4.118 -5.408 1.00 43.62 93 THR A O 1
ATOM 792 N N . LYS A 1 94 ? -39.758 2.987 -4.876 1.00 60.88 94 LYS A N 1
ATOM 793 C CA . LYS A 1 94 ? -40.348 2.790 -6.193 1.00 60.88 94 LYS A CA 1
ATOM 794 C C . LYS A 1 94 ? -40.588 4.160 -6.856 1.00 60.88 94 LYS A C 1
ATOM 796 O O . LYS A 1 94 ? -41.089 5.070 -6.205 1.00 60.88 94 LYS A O 1
ATOM 801 N N . LYS A 1 95 ? -40.428 4.163 -8.186 1.00 52.81 95 LYS A N 1
ATOM 802 C CA . LYS A 1 95 ? -41.136 4.969 -9.206 1.00 52.81 95 LYS A CA 1
ATOM 803 C C . LYS A 1 95 ? -40.471 6.258 -9.736 1.00 52.81 95 LYS A C 1
ATOM 805 O O . LYS A 1 95 ? -40.568 7.317 -9.137 1.00 52.81 95 LYS A O 1
ATOM 810 N N . THR A 1 96 ? -40.048 6.136 -11.009 1.00 51.28 96 THR A N 1
ATOM 811 C CA . THR A 1 96 ? -40.098 7.121 -12.126 1.00 51.28 96 THR A CA 1
ATOM 812 C C . THR A 1 96 ? -39.254 8.399 -11.972 1.00 51.28 96 THR A C 1
ATOM 814 O O . THR A 1 96 ? -39.264 9.026 -10.935 1.00 51.28 96 THR A O 1
ATOM 817 N N . LYS A 1 97 ? -38.534 8.911 -12.976 1.00 48.75 97 LYS A N 1
ATOM 818 C CA . LYS A 1 97 ? -38.962 9.193 -14.354 1.00 48.75 97 LYS A CA 1
ATOM 819 C C . LYS A 1 97 ? -37.735 9.556 -15.217 1.00 48.75 97 LYS A C 1
ATOM 821 O O . LYS A 1 97 ? -36.693 9.955 -14.720 1.00 48.75 97 LYS A O 1
ATOM 826 N N . LYS A 1 98 ? -37.920 9.384 -16.524 1.00 58.97 98 LYS A N 1
ATOM 827 C CA . LYS A 1 98 ? -36.996 9.540 -17.655 1.00 58.97 98 LYS A CA 1
ATOM 828 C C . LYS A 1 98 ? -36.206 10.861 -17.698 1.00 58.97 98 LYS A C 1
ATOM 830 O O . LYS A 1 98 ? -36.799 11.921 -17.553 1.00 58.97 98 LYS A O 1
ATOM 835 N N . GLY A 1 99 ? -34.964 10.753 -18.180 1.00 53.75 99 GLY A N 1
ATOM 836 C CA . GLY A 1 99 ? -34.491 11.586 -19.292 1.00 53.75 99 GLY A CA 1
ATOM 837 C C . GLY A 1 99 ? -33.398 12.606 -18.986 1.00 53.75 99 GLY A C 1
ATOM 838 O O . GLY A 1 99 ? -33.691 13.787 -18.902 1.00 53.75 99 GLY A O 1
ATOM 839 N N . TRP A 1 100 ? -32.133 12.176 -18.999 1.00 44.16 100 TRP A N 1
ATOM 840 C CA . TRP A 1 100 ? -31.048 13.032 -19.488 1.00 44.16 100 TRP A CA 1
ATOM 841 C C . TRP A 1 100 ? -29.994 12.174 -20.198 1.00 44.16 100 TRP A C 1
ATOM 843 O O . TRP A 1 100 ? -29.227 11.440 -19.580 1.00 44.16 100 TRP A O 1
ATOM 853 N N . LYS A 1 101 ? -30.014 12.205 -21.536 1.00 54.59 101 LYS A N 1
ATOM 854 C CA . LYS A 1 101 ? -28.926 11.710 -22.387 1.00 54.59 101 LYS A CA 1
ATOM 855 C C . LYS A 1 101 ? -27.937 12.860 -22.566 1.00 54.59 101 LYS A C 1
ATOM 857 O O . LYS A 1 101 ? -28.347 13.920 -23.024 1.00 54.59 101 LYS A O 1
ATOM 862 N N . GLY A 1 102 ? -26.661 12.622 -22.272 1.00 49.84 102 GLY A N 1
ATOM 863 C CA . GLY A 1 102 ? -25.571 13.480 -22.741 1.00 49.84 102 GLY A CA 1
ATOM 864 C C . GLY A 1 102 ? -24.648 14.006 -21.650 1.00 49.84 102 GLY A C 1
ATOM 865 O O . GLY A 1 102 ? -24.647 15.195 -21.364 1.00 49.84 102 GLY A O 1
ATOM 866 N N . SER A 1 103 ? -23.800 13.141 -21.097 1.00 44.91 103 SER A N 1
ATOM 867 C CA . SER A 1 103 ? -22.446 13.547 -20.709 1.00 44.91 103 SER A CA 1
ATOM 868 C C . SER A 1 103 ? -21.519 12.342 -20.751 1.00 44.91 103 SER A C 1
ATOM 870 O O . SER A 1 103 ? -21.809 11.266 -20.231 1.00 44.91 103 SER A O 1
ATOM 872 N N . LYS A 1 104 ? -20.432 12.524 -21.493 1.00 51.62 104 LYS A N 1
ATOM 873 C CA . LYS A 1 104 ? -19.424 11.540 -21.866 1.00 51.62 104 LYS A CA 1
ATOM 874 C C . LYS A 1 104 ? -18.609 11.156 -20.627 1.00 51.62 104 LYS A C 1
ATOM 876 O O . LYS A 1 104 ? -17.589 11.756 -20.341 1.00 51.62 104 LYS A O 1
ATOM 881 N N . GLY A 1 105 ? -19.130 10.176 -19.890 1.00 46.41 105 GLY A N 1
ATOM 882 C CA . GLY A 1 105 ? -18.408 9.149 -19.136 1.00 46.41 105 GLY A CA 1
ATOM 883 C C . GLY A 1 105 ? -17.100 9.531 -18.443 1.00 46.41 105 GLY A C 1
ATOM 884 O O . GLY A 1 105 ? -16.093 8.871 -18.691 1.00 46.41 105 GLY A O 1
ATOM 885 N N . SER A 1 106 ? -17.122 10.474 -17.499 1.00 45.34 106 SER A N 1
ATOM 886 C CA . SER A 1 106 ? -16.201 10.375 -16.361 1.00 45.34 106 SER A CA 1
ATOM 887 C C . SER A 1 106 ? -16.613 9.135 -15.584 1.00 45.34 106 SER A C 1
ATOM 889 O O . SER A 1 106 ? -17.586 9.135 -14.832 1.00 45.34 106 SER A O 1
ATOM 891 N N . LYS A 1 107 ? -15.929 8.033 -15.881 1.00 57.19 107 LYS A N 1
ATOM 892 C CA . LYS A 1 107 ? -16.055 6.734 -15.230 1.00 57.19 107 LYS A CA 1
ATOM 893 C C . LYS A 1 107 ? -15.598 6.933 -13.785 1.00 57.19 107 LYS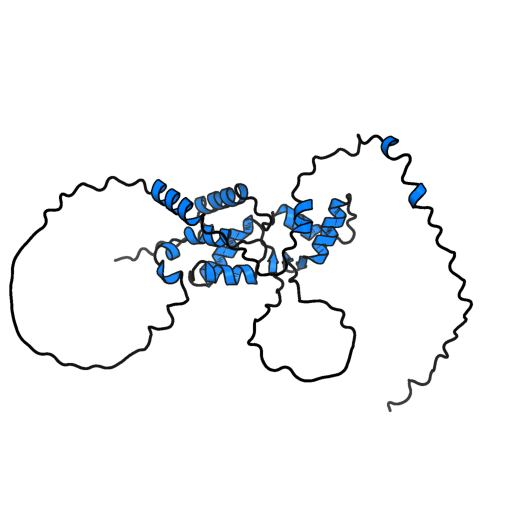 A C 1
ATOM 895 O O . LYS A 1 107 ? -14.438 6.694 -13.476 1.00 57.19 107 LYS A O 1
ATOM 900 N N . GLY A 1 108 ? -16.484 7.467 -12.940 1.00 54.69 108 GLY A N 1
ATOM 901 C CA . GLY A 1 108 ? -16.291 7.580 -11.500 1.00 54.69 108 GLY A CA 1
ATOM 902 C C . GLY A 1 108 ? -16.014 6.180 -10.984 1.00 54.69 108 GLY A C 1
ATOM 903 O O . GLY A 1 108 ? -16.924 5.358 -10.871 1.00 54.69 108 GLY A O 1
ATOM 904 N N . GLY A 1 109 ? -14.728 5.863 -10.848 1.00 59.88 109 GLY A N 1
ATOM 905 C CA . GLY A 1 109 ? -14.271 4.537 -10.493 1.00 59.88 109 GLY A CA 1
ATOM 906 C C . GLY A 1 109 ? -14.828 4.230 -9.121 1.00 59.88 109 GLY A C 1
ATOM 907 O O . GLY A 1 109 ? -14.469 4.895 -8.155 1.00 59.88 109 GLY A O 1
ATOM 908 N N . LYS A 1 110 ? -15.732 3.251 -9.040 1.00 64.75 110 LYS A N 1
ATOM 909 C CA . LYS A 1 110 ? -16.124 2.667 -7.759 1.00 64.75 110 LYS A CA 1
ATOM 910 C C . LYS A 1 110 ? -14.819 2.312 -7.050 1.00 64.75 110 LYS A C 1
ATOM 912 O O . LYS A 1 110 ? -14.077 1.492 -7.589 1.00 64.75 110 LYS A O 1
ATOM 917 N N . CYS A 1 111 ? -14.513 2.959 -5.920 1.00 74.25 111 CYS A N 1
ATOM 918 C CA . CYS A 1 111 ? -13.351 2.583 -5.124 1.00 74.25 111 CYS A CA 1
ATOM 919 C C . CYS A 1 111 ? -13.572 1.116 -4.740 1.00 74.25 111 CYS A C 1
ATOM 921 O O . CYS A 1 111 ? -14.499 0.811 -3.991 1.00 74.25 111 CYS A O 1
ATOM 923 N N . GLN A 1 112 ? -12.811 0.212 -5.354 1.00 89.44 112 GLN A N 1
ATOM 924 C CA . GLN A 1 112 ? -12.842 -1.204 -5.017 1.00 89.44 112 GLN A CA 1
ATOM 925 C C . GLN A 1 112 ? -12.140 -1.399 -3.674 1.00 89.44 112 GLN A C 1
ATOM 927 O O . GLN A 1 112 ? -11.334 -0.559 -3.264 1.00 89.44 112 GLN A O 1
ATOM 932 N N . ASP A 1 113 ? -12.462 -2.494 -2.993 1.00 94.00 113 ASP A N 1
ATOM 933 C CA . ASP A 1 113 ? -11.704 -2.903 -1.818 1.00 94.00 113 ASP A CA 1
ATOM 934 C C . ASP A 1 113 ? -10.271 -3.223 -2.247 1.00 94.00 113 ASP A C 1
ATOM 936 O O . ASP A 1 113 ? -10.044 -3.901 -3.252 1.00 94.00 113 ASP A O 1
ATOM 940 N N . ARG A 1 114 ? -9.302 -2.702 -1.497 1.00 95.62 114 ARG A N 1
ATOM 941 C CA . ARG A 1 114 ? -7.874 -2.817 -1.819 1.00 95.62 114 ARG A CA 1
ATOM 942 C C . ARG A 1 114 ? -7.148 -3.582 -0.736 1.00 95.62 114 ARG A C 1
ATOM 944 O O . ARG A 1 114 ? -7.489 -3.462 0.431 1.00 95.62 114 ARG A O 1
ATOM 951 N N . VAL A 1 115 ? -6.134 -4.349 -1.102 1.00 97.50 115 VAL A N 1
ATOM 952 C CA . VAL A 1 115 ? -5.311 -5.073 -0.130 1.00 97.50 115 VAL A CA 1
ATOM 953 C C . VAL A 1 115 ? -4.407 -4.087 0.607 1.00 97.50 115 VAL A C 1
ATOM 955 O O . VAL A 1 115 ? -3.719 -3.287 -0.026 1.00 97.50 115 VAL A O 1
ATOM 958 N N . VAL A 1 116 ? -4.400 -4.146 1.937 1.00 97.50 116 VAL A N 1
ATOM 959 C CA . VAL A 1 116 ? -3.490 -3.367 2.782 1.00 97.50 116 VAL A CA 1
ATOM 960 C C . VAL A 1 116 ? -2.104 -3.995 2.760 1.00 97.50 116 VAL A C 1
ATOM 962 O O . VAL A 1 116 ? -1.931 -5.133 3.199 1.00 97.50 116 VAL A O 1
ATOM 965 N N . VAL A 1 117 ? -1.133 -3.222 2.281 1.00 98.00 117 VAL A N 1
ATOM 966 C CA . VAL A 1 117 ? 0.278 -3.602 2.174 1.00 98.00 117 VAL A CA 1
ATOM 967 C C . VAL A 1 117 ? 1.068 -2.905 3.277 1.00 98.00 117 VAL A C 1
ATOM 969 O O . VAL A 1 117 ? 0.882 -1.703 3.491 1.00 98.00 117 VAL A O 1
ATOM 972 N N . THR A 1 118 ? 1.912 -3.650 3.993 1.00 97.50 118 THR A N 1
ATOM 973 C CA . THR A 1 118 ? 2.853 -3.062 4.960 1.00 97.50 118 THR A CA 1
ATOM 974 C C . THR A 1 118 ? 4.096 -2.520 4.280 1.00 97.50 118 THR A C 1
ATOM 976 O O . THR A 1 118 ? 4.408 -2.911 3.162 1.00 97.50 118 THR A O 1
ATOM 979 N N . GLU A 1 119 ? 4.839 -1.665 4.980 1.00 96.94 119 GLU A N 1
ATOM 980 C CA . GLU A 1 119 ? 6.145 -1.145 4.545 1.00 96.94 119 GLU A CA 1
ATOM 981 C C . GLU A 1 119 ? 7.093 -2.240 4.027 1.00 96.94 119 GLU A C 1
ATOM 983 O O . GLU A 1 119 ? 7.681 -2.089 2.955 1.00 96.94 119 GLU A O 1
ATOM 988 N N . ASP A 1 120 ? 7.166 -3.371 4.733 1.00 96.44 120 ASP A N 1
ATOM 989 C CA . ASP A 1 120 ? 8.015 -4.510 4.367 1.00 96.44 120 ASP A CA 1
ATOM 990 C C . ASP A 1 120 ? 7.525 -5.242 3.103 1.00 96.44 120 ASP A C 1
ATOM 992 O O . ASP A 1 120 ? 8.321 -5.815 2.364 1.00 96.44 120 ASP A O 1
ATOM 996 N N . GLU A 1 121 ? 6.218 -5.205 2.829 1.00 97.25 121 GLU A N 1
ATOM 997 C CA . GLU A 1 121 ? 5.577 -5.877 1.692 1.00 97.25 121 GLU A CA 1
ATOM 998 C C . GLU A 1 121 ? 5.588 -5.015 0.408 1.00 97.25 121 GLU A C 1
ATOM 1000 O O . GLU A 1 121 ? 5.333 -5.539 -0.681 1.00 97.25 121 GLU A O 1
ATOM 1005 N N . ILE A 1 122 ? 5.860 -3.699 0.497 1.00 97.50 122 ILE A N 1
ATOM 1006 C CA . ILE A 1 122 ? 5.778 -2.771 -0.654 1.00 97.50 122 ILE A CA 1
ATOM 1007 C C . ILE A 1 122 ? 6.679 -3.235 -1.797 1.00 97.50 122 ILE A C 1
ATOM 1009 O O . ILE A 1 122 ? 6.251 -3.258 -2.953 1.00 97.50 122 ILE A O 1
ATOM 1013 N N . LEU A 1 123 ? 7.918 -3.597 -1.470 1.00 96.94 123 LEU A N 1
ATOM 1014 C CA . LEU A 1 123 ? 8.934 -3.955 -2.450 1.00 96.94 123 LEU A CA 1
ATOM 1015 C C . LEU A 1 123 ? 8.479 -5.161 -3.287 1.00 96.94 123 LEU A C 1
ATOM 1017 O O . LEU A 1 123 ? 8.410 -5.060 -4.514 1.00 96.94 123 LEU A O 1
ATOM 1021 N N . ASP A 1 124 ? 8.073 -6.247 -2.628 1.00 96.94 124 ASP A N 1
ATOM 1022 C CA . ASP A 1 124 ? 7.629 -7.485 -3.279 1.00 96.94 124 ASP A CA 1
ATOM 1023 C C . ASP A 1 124 ? 6.373 -7.275 -4.137 1.00 96.94 124 ASP A C 1
ATOM 1025 O O . ASP A 1 124 ? 6.248 -7.824 -5.237 1.00 96.94 124 ASP A O 1
ATOM 1029 N N . VAL A 1 125 ? 5.423 -6.465 -3.657 1.00 97.81 125 VAL A N 1
ATOM 1030 C CA . VAL A 1 125 ? 4.182 -6.173 -4.390 1.00 97.81 125 VAL A CA 1
ATOM 1031 C C . VAL A 1 125 ? 4.468 -5.367 -5.655 1.00 97.81 125 VAL A C 1
ATOM 1033 O O . VAL A 1 125 ? 3.965 -5.716 -6.729 1.00 97.81 125 VAL A O 1
ATOM 1036 N N . VAL A 1 126 ? 5.266 -4.300 -5.548 1.00 97.62 126 VAL A N 1
ATOM 1037 C CA . VAL A 1 126 ? 5.618 -3.453 -6.698 1.00 97.62 126 VAL A CA 1
ATOM 1038 C C . VAL A 1 126 ? 6.404 -4.257 -7.723 1.00 97.62 126 VAL A C 1
ATOM 1040 O O . VAL A 1 126 ? 6.097 -4.183 -8.912 1.00 97.62 126 VAL A O 1
ATOM 1043 N N . GLU A 1 127 ? 7.362 -5.064 -7.276 1.00 96.38 127 GLU A N 1
ATOM 1044 C CA . GLU A 1 127 ? 8.119 -5.961 -8.140 1.00 96.38 127 GLU A CA 1
ATOM 1045 C C . GLU A 1 127 ? 7.216 -6.924 -8.901 1.00 96.38 127 GLU A C 1
ATOM 1047 O O . GLU A 1 127 ? 7.272 -6.985 -10.130 1.00 96.38 127 GLU A O 1
ATOM 1052 N N . LYS A 1 128 ? 6.347 -7.643 -8.187 1.00 96.94 128 LYS A N 1
ATOM 1053 C CA . LYS A 1 128 ? 5.449 -8.631 -8.783 1.00 96.94 128 LYS A CA 1
ATOM 1054 C C . LYS A 1 128 ? 4.597 -8.025 -9.897 1.00 96.94 128 LYS A C 1
ATOM 1056 O O . LYS A 1 128 ? 4.465 -8.628 -10.960 1.00 96.94 128 LYS A O 1
ATOM 1061 N N . ILE A 1 129 ? 4.037 -6.838 -9.663 1.00 96.94 129 ILE A N 1
ATOM 1062 C CA . ILE A 1 129 ? 3.199 -6.123 -10.639 1.00 96.94 129 ILE A CA 1
ATOM 1063 C C . ILE A 1 129 ? 4.035 -5.576 -11.795 1.00 96.94 129 ILE A C 1
ATOM 1065 O O . ILE A 1 129 ? 3.604 -5.559 -12.948 1.00 96.94 129 ILE A O 1
ATOM 1069 N N . HIS A 1 130 ? 5.237 -5.095 -11.498 1.00 95.62 130 HIS A N 1
ATOM 1070 C CA . HIS A 1 130 ? 6.140 -4.583 -12.513 1.00 95.62 130 HIS A CA 1
ATOM 1071 C C . HIS A 1 130 ? 6.584 -5.686 -13.482 1.00 95.62 130 HIS A C 1
ATOM 1073 O O . HIS A 1 130 ? 6.553 -5.487 -14.699 1.00 95.62 130 HIS A O 1
ATOM 1079 N N . MET A 1 131 ? 6.913 -6.865 -12.947 1.00 94.12 131 MET A N 1
ATOM 1080 C CA . MET A 1 131 ? 7.267 -8.050 -13.725 1.00 94.12 131 MET A CA 1
ATOM 1081 C C . MET A 1 131 ? 6.075 -8.601 -14.513 1.00 94.12 131 MET A C 1
ATOM 1083 O O . MET A 1 131 ? 6.245 -8.971 -15.668 1.00 94.12 131 MET A O 1
ATOM 1087 N N . SER A 1 132 ? 4.861 -8.612 -13.946 1.00 95.00 132 SER A N 1
ATOM 1088 C CA . SER A 1 132 ? 3.667 -9.074 -14.676 1.00 95.00 132 SER A CA 1
ATOM 1089 C C . SER A 1 132 ? 3.254 -8.160 -15.831 1.00 95.00 132 SER A C 1
ATOM 1091 O O . SER A 1 132 ? 2.491 -8.581 -16.693 1.00 95.00 132 SER A O 1
ATOM 1093 N N . ASN A 1 133 ? 3.743 -6.917 -15.842 1.00 93.44 133 ASN A N 1
ATOM 1094 C CA . ASN A 1 133 ? 3.489 -5.924 -16.885 1.00 93.44 133 ASN A CA 1
ATOM 1095 C C . ASN A 1 133 ? 4.636 -5.800 -17.899 1.00 93.44 133 ASN A C 1
ATOM 1097 O O . ASN A 1 133 ? 4.723 -4.774 -18.578 1.00 93.44 133 ASN A O 1
ATOM 1101 N N . ASP A 1 134 ? 5.538 -6.784 -17.972 1.00 92.62 134 ASP A N 1
ATOM 1102 C CA . ASP A 1 134 ? 6.686 -6.797 -18.890 1.00 92.62 134 ASP A CA 1
ATOM 1103 C C . ASP A 1 134 ? 7.510 -5.498 -18.846 1.00 92.62 134 ASP A C 1
ATOM 1105 O O . ASP A 1 134 ? 7.931 -4.956 -19.875 1.00 92.62 134 ASP A O 1
ATOM 1109 N N . HIS A 1 135 ? 7.724 -4.967 -17.637 1.00 92.31 135 HIS A N 1
ATOM 1110 C CA . HIS A 1 135 ? 8.426 -3.704 -17.414 1.00 92.31 135 HIS A CA 1
ATOM 1111 C C . HIS A 1 135 ? 7.766 -2.484 -18.091 1.00 92.31 135 HIS A C 1
ATOM 1113 O O . HIS A 1 135 ? 8.455 -1.587 -18.579 1.00 92.31 135 HIS A O 1
ATOM 1119 N N . GLY A 1 136 ? 6.430 -2.412 -18.096 1.00 90.06 136 GLY A N 1
ATOM 1120 C CA . GLY A 1 136 ? 5.622 -1.369 -18.755 1.00 90.06 136 GLY A CA 1
ATOM 1121 C C . GLY A 1 136 ? 5.773 0.086 -18.265 1.00 90.06 136 GLY A C 1
ATOM 1122 O O . GLY A 1 136 ? 4.943 0.925 -18.615 1.00 90.06 136 GLY A O 1
ATOM 1123 N N . GLY A 1 137 ? 6.801 0.398 -17.472 1.00 91.25 137 GLY A N 1
ATOM 1124 C CA . GLY A 1 137 ? 7.090 1.738 -16.953 1.00 91.25 137 GLY A CA 1
ATOM 1125 C C . GLY A 1 137 ? 6.342 2.096 -15.664 1.00 91.25 137 GLY A C 1
ATOM 1126 O O . GLY A 1 137 ? 5.507 1.343 -15.161 1.00 91.25 137 GLY A O 1
ATOM 1127 N N . TRP A 1 138 ? 6.665 3.268 -15.108 1.00 93.31 138 TRP A N 1
ATOM 1128 C CA . TRP A 1 138 ? 6.201 3.681 -13.776 1.00 93.31 138 TRP A CA 1
ATOM 1129 C C . TRP A 1 138 ? 4.693 3.945 -13.729 1.00 93.31 138 TRP A C 1
ATOM 1131 O O . TRP A 1 138 ? 4.047 3.590 -12.747 1.00 93.31 138 TRP A O 1
ATOM 1141 N N . ASP A 1 139 ? 4.123 4.509 -14.799 1.00 92.81 139 ASP A N 1
ATOM 1142 C CA . ASP A 1 139 ? 2.686 4.794 -14.895 1.00 92.81 139 ASP A CA 1
ATOM 1143 C C . ASP A 1 139 ? 1.841 3.525 -14.943 1.00 92.81 139 ASP A C 1
ATOM 1145 O O . ASP A 1 139 ? 0.894 3.394 -14.174 1.00 92.81 139 ASP A O 1
ATOM 1149 N N . ALA A 1 140 ? 2.214 2.561 -15.788 1.00 93.38 140 ALA A N 1
ATOM 1150 C CA . ALA A 1 140 ? 1.473 1.310 -15.908 1.00 93.38 140 ALA A CA 1
ATOM 1151 C C . ALA A 1 140 ? 1.504 0.514 -14.596 1.00 93.38 140 ALA A C 1
ATOM 1153 O O . ALA A 1 140 ? 0.473 0.015 -14.145 1.00 93.38 140 ALA A O 1
ATOM 1154 N N . THR A 1 141 ? 2.675 0.441 -13.951 1.00 96.12 141 THR A N 1
ATOM 1155 C CA . THR A 1 141 ? 2.802 -0.199 -12.639 1.00 96.12 141 THR A CA 1
ATOM 1156 C C . THR A 1 141 ? 1.990 0.547 -11.577 1.00 96.12 141 THR A C 1
ATOM 1158 O O . THR A 1 141 ? 1.292 -0.094 -10.796 1.00 96.12 141 THR A O 1
ATOM 1161 N N . TRP A 1 142 ? 2.018 1.884 -11.554 1.00 96.50 142 TRP A N 1
ATOM 1162 C CA . TRP A 1 142 ? 1.248 2.678 -10.592 1.00 96.50 142 TRP A CA 1
ATOM 1163 C C . TRP A 1 142 ? -0.268 2.526 -10.757 1.00 96.50 142 TRP A C 1
ATOM 1165 O O . TRP A 1 142 ? -0.974 2.383 -9.756 1.00 96.50 142 TRP A O 1
ATOM 1175 N N . ASP A 1 143 ? -0.774 2.527 -11.989 1.00 94.88 143 ASP A N 1
ATOM 1176 C CA . ASP A 1 143 ? -2.203 2.356 -12.267 1.00 94.88 143 ASP A CA 1
ATOM 1177 C C . ASP A 1 143 ? -2.711 1.023 -11.696 1.00 94.88 143 ASP A C 1
ATOM 1179 O O . ASP A 1 143 ? -3.747 0.971 -11.026 1.00 94.88 143 ASP A O 1
ATOM 1183 N N . GLU A 1 144 ? -1.946 -0.056 -11.873 1.00 95.81 144 GLU A N 1
ATOM 1184 C CA . GLU A 1 144 ? -2.311 -1.360 -11.326 1.00 95.81 144 GLU A CA 1
ATOM 1185 C C . GLU A 1 144 ? -2.137 -1.431 -9.800 1.00 95.81 144 GLU A C 1
ATOM 1187 O O . GLU A 1 144 ? -3.058 -1.879 -9.108 1.00 95.81 144 GLU A O 1
ATOM 1192 N N . VAL A 1 145 ? -1.017 -0.933 -9.260 1.00 97.19 145 VAL A N 1
ATOM 1193 C CA . VAL A 1 145 ? -0.753 -0.869 -7.810 1.00 97.19 145 VAL A CA 1
ATOM 1194 C C . VAL A 1 145 ? -1.869 -0.113 -7.091 1.00 97.19 145 VAL A C 1
ATOM 1196 O O . VAL A 1 145 ? -2.484 -0.643 -6.167 1.00 97.19 145 VAL A O 1
ATOM 1199 N N . SER A 1 146 ? -2.170 1.109 -7.531 1.00 95.25 146 SER A N 1
ATOM 1200 C CA . SER A 1 146 ? -3.124 2.004 -6.865 1.00 95.25 146 SER A CA 1
ATOM 1201 C C . SER A 1 146 ? -4.569 1.493 -6.909 1.00 95.25 146 SER A C 1
ATOM 1203 O O . SER A 1 146 ? -5.365 1.807 -6.012 1.00 95.25 146 SER A O 1
ATOM 1205 N N . SER A 1 147 ? -4.895 0.682 -7.923 1.00 94.00 147 SER A N 1
ATOM 1206 C CA . SER A 1 147 ? -6.207 0.053 -8.079 1.00 94.00 147 SER A CA 1
ATOM 1207 C C . SER A 1 147 ? -6.425 -1.143 -7.148 1.00 94.00 147 SER A C 1
ATOM 1209 O O . SER A 1 147 ? -7.548 -1.347 -6.692 1.00 94.00 147 SER A O 1
ATOM 1211 N N . LYS A 1 148 ? -5.371 -1.911 -6.838 1.00 96.19 148 LYS A N 1
ATOM 1212 C CA . LYS A 1 148 ? -5.461 -3.181 -6.092 1.00 96.19 148 LYS A CA 1
ATOM 1213 C C . LYS A 1 148 ? -4.984 -3.084 -4.648 1.00 96.19 148 LYS A C 1
ATOM 1215 O O . LYS A 1 148 ? -5.435 -3.864 -3.812 1.00 96.19 148 LYS A O 1
ATOM 1220 N N . TYR A 1 149 ? -4.091 -2.147 -4.353 1.00 97.25 149 TYR A N 1
ATOM 1221 C CA . TYR A 1 149 ? -3.379 -2.074 -3.084 1.00 97.25 149 TYR A CA 1
ATOM 1222 C C . TYR A 1 149 ? -3.534 -0.697 -2.440 1.00 97.25 149 TYR A C 1
ATOM 1224 O O . TYR A 1 149 ? -3.650 0.332 -3.110 1.00 97.25 149 TYR A O 1
ATOM 1232 N N . CYS A 1 150 ? -3.545 -0.671 -1.113 1.00 95.44 150 CYS A N 1
ATOM 1233 C CA . CYS A 1 150 ? -3.411 0.540 -0.319 1.00 95.44 150 CYS A CA 1
ATOM 1234 C C . CYS A 1 150 ? -2.188 0.427 0.590 1.00 95.44 150 CYS A C 1
ATOM 1236 O O . CYS A 1 150 ? -1.785 -0.672 0.962 1.00 95.44 150 CYS A O 1
ATOM 1238 N N . GLY A 1 151 ? -1.610 1.571 0.943 1.00 94.88 151 GLY A N 1
ATOM 1239 C CA . GLY A 1 151 ? -0.342 1.620 1.671 1.00 94.88 151 GLY A CA 1
ATOM 1240 C C . GLY A 1 151 ? 0.881 1.839 0.783 1.00 94.88 151 GLY A C 1
ATOM 1241 O O . GLY A 1 151 ? 1.956 2.048 1.315 1.00 94.88 151 GLY A O 1
ATOM 1242 N N . ILE A 1 152 ? 0.728 1.862 -0.546 1.00 97.25 152 ILE A N 1
ATOM 1243 C CA . ILE A 1 152 ? 1.809 2.173 -1.496 1.00 97.25 152 ILE A CA 1
ATOM 1244 C C . ILE A 1 152 ? 1.540 3.540 -2.127 1.00 97.25 152 ILE A C 1
ATOM 1246 O O . ILE A 1 152 ? 0.407 3.829 -2.532 1.00 97.25 152 ILE A O 1
ATOM 1250 N N . VAL A 1 153 ? 2.566 4.386 -2.233 1.00 96.88 153 VAL A N 1
ATOM 1251 C CA . VAL A 1 153 ? 2.480 5.676 -2.926 1.00 96.88 153 VAL A CA 1
ATOM 1252 C C . VAL A 1 153 ? 3.272 5.684 -4.228 1.00 96.88 153 VAL A C 1
ATOM 1254 O O . VAL A 1 153 ? 4.200 4.906 -4.439 1.00 96.88 153 VAL A O 1
ATOM 1257 N N . ARG A 1 154 ? 2.919 6.613 -5.121 1.00 96.38 154 ARG A N 1
ATOM 1258 C CA . ARG A 1 154 ? 3.540 6.741 -6.443 1.00 96.38 154 ARG A CA 1
ATOM 1259 C C . ARG A 1 154 ? 5.054 6.940 -6.365 1.00 96.38 154 ARG A C 1
ATOM 1261 O O . ARG A 1 154 ? 5.778 6.406 -7.199 1.00 96.38 154 ARG A O 1
ATOM 1268 N N . SER A 1 155 ? 5.542 7.659 -5.351 1.00 97.00 155 SER A N 1
ATOM 1269 C CA . SER A 1 155 ? 6.982 7.849 -5.157 1.00 97.00 155 SER A CA 1
ATOM 1270 C C . SER A 1 155 ? 7.728 6.554 -4.837 1.00 97.00 155 SER A C 1
ATOM 1272 O O . SER A 1 155 ? 8.884 6.446 -5.231 1.00 97.00 155 SER A O 1
ATOM 1274 N N . ASP A 1 156 ? 7.080 5.576 -4.198 1.00 97.50 156 ASP A N 1
ATOM 1275 C CA . ASP A 1 156 ? 7.686 4.272 -3.896 1.00 97.50 156 ASP A CA 1
ATOM 1276 C C . ASP A 1 156 ? 7.909 3.492 -5.197 1.00 97.50 156 ASP A C 1
ATOM 1278 O O . ASP A 1 156 ? 9.003 2.998 -5.462 1.00 97.50 156 ASP A O 1
ATOM 1282 N N . VAL A 1 157 ? 6.891 3.470 -6.068 1.00 97.06 157 VAL A N 1
ATOM 1283 C CA . VAL A 1 157 ? 6.972 2.837 -7.396 1.00 97.06 157 VAL A CA 1
ATOM 1284 C C . VAL A 1 157 ? 8.078 3.477 -8.231 1.00 97.06 157 VAL A C 1
ATOM 1286 O O . VAL A 1 157 ? 8.899 2.773 -8.813 1.00 97.06 157 VAL A O 1
ATOM 1289 N N . ILE A 1 158 ? 8.142 4.810 -8.261 1.00 95.25 158 ILE A N 1
ATOM 1290 C CA . ILE A 1 158 ? 9.197 5.532 -8.983 1.00 95.25 158 ILE A CA 1
ATOM 1291 C C . ILE A 1 158 ? 10.579 5.182 -8.418 1.00 95.25 158 ILE A C 1
ATOM 1293 O O . ILE A 1 158 ? 11.502 4.916 -9.187 1.00 95.25 158 ILE A O 1
ATOM 1297 N N . PHE A 1 159 ? 10.734 5.168 -7.092 1.00 96.12 159 PHE A N 1
ATOM 1298 C CA . PHE A 1 159 ? 12.005 4.852 -6.439 1.00 96.12 159 PHE A CA 1
ATOM 1299 C C . PHE A 1 159 ? 12.521 3.462 -6.830 1.00 96.12 159 PHE A C 1
ATOM 1301 O O . PHE A 1 159 ? 13.700 3.318 -7.168 1.00 96.12 159 PHE A O 1
ATOM 1308 N N . LEU A 1 160 ? 11.641 2.459 -6.809 1.00 96.31 160 LEU A N 1
ATOM 1309 C CA . LEU A 1 160 ? 11.990 1.072 -7.112 1.00 96.31 160 LEU A CA 1
ATOM 1310 C C . LEU A 1 160 ? 12.274 0.877 -8.605 1.00 96.31 160 LEU A C 1
ATOM 1312 O O . LEU A 1 160 ? 13.307 0.328 -8.981 1.00 96.31 160 LEU A O 1
ATOM 1316 N N . LEU A 1 161 ? 11.415 1.391 -9.488 1.00 94.62 161 LEU A N 1
ATOM 1317 C CA . LEU A 1 161 ? 11.572 1.171 -10.928 1.00 94.62 161 LEU A CA 1
ATOM 1318 C C . LEU A 1 161 ? 12.709 2.003 -11.543 1.00 94.62 161 LEU A C 1
ATOM 1320 O O . LEU A 1 161 ? 13.206 1.632 -12.606 1.00 94.62 161 LEU A O 1
ATOM 1324 N N . LYS A 1 162 ? 13.177 3.077 -10.886 1.00 93.38 162 LYS A N 1
ATOM 1325 C CA . LYS A 1 162 ? 14.438 3.754 -11.248 1.00 93.38 162 LYS A CA 1
ATOM 1326 C C . LYS A 1 162 ? 15.648 2.821 -11.162 1.00 93.38 162 LYS A C 1
ATOM 1328 O O . LYS A 1 162 ? 16.610 3.040 -11.887 1.00 93.38 162 LYS A O 1
ATOM 1333 N N . ARG A 1 163 ? 15.597 1.787 -10.317 1.00 93.69 163 ARG A N 1
ATOM 1334 C CA . ARG A 1 163 ? 16.670 0.795 -10.121 1.00 93.69 163 ARG A CA 1
ATOM 1335 C C . ARG A 1 163 ? 16.504 -0.452 -10.985 1.00 93.69 163 ARG A C 1
ATOM 1337 O O . ARG A 1 163 ? 17.387 -1.295 -11.039 1.00 93.69 163 ARG A O 1
ATOM 1344 N N . CYS A 1 164 ? 15.392 -0.575 -11.709 1.00 92.56 164 CYS A N 1
ATOM 1345 C CA . CYS A 1 164 ? 15.212 -1.680 -12.635 1.00 92.56 164 CYS A CA 1
ATOM 1346 C C . CYS A 1 164 ? 16.109 -1.491 -13.870 1.00 92.56 164 CYS A C 1
ATOM 1348 O O . CYS A 1 164 ? 15.835 -0.650 -14.727 1.00 92.56 164 CYS A O 1
ATOM 1350 N N . TYR A 1 165 ? 17.145 -2.318 -14.006 1.00 90.06 165 TYR A N 1
ATOM 1351 C CA . TYR A 1 165 ? 18.083 -2.262 -15.130 1.00 90.06 165 TYR A CA 1
ATOM 1352 C C . TYR A 1 165 ? 17.418 -2.453 -16.518 1.00 90.06 165 TYR A C 1
ATOM 1354 O O . TYR A 1 165 ? 17.776 -1.750 -17.460 1.00 90.06 165 TYR A O 1
ATOM 1362 N N . ILE A 1 166 ? 16.354 -3.264 -16.667 1.00 89.75 166 ILE A N 1
ATOM 1363 C CA . ILE A 1 166 ? 15.600 -3.373 -17.942 1.00 89.75 166 ILE A CA 1
ATOM 1364 C C . ILE A 1 166 ? 14.936 -2.039 -18.310 1.00 89.75 166 ILE A C 1
ATOM 1366 O O . ILE A 1 166 ? 14.956 -1.624 -19.474 1.00 89.75 166 ILE A O 1
ATOM 1370 N N . CYS A 1 167 ? 14.364 -1.355 -17.318 1.00 89.62 167 CYS A N 1
ATOM 1371 C CA . CYS A 1 167 ? 13.766 -0.034 -17.481 1.00 89.62 167 CYS A CA 1
ATOM 1372 C C . CYS A 1 167 ? 14.806 1.057 -17.758 1.00 89.62 167 CYS A C 1
ATOM 1374 O O . CYS A 1 167 ? 14.503 2.006 -18.483 1.00 89.62 167 CYS A O 1
ATOM 1376 N N . GLN A 1 168 ? 16.013 0.934 -17.205 1.00 89.31 168 GLN A N 1
ATOM 1377 C CA . GLN A 1 168 ? 17.120 1.847 -17.495 1.00 89.31 168 GLN A CA 1
ATOM 1378 C C . GLN A 1 168 ? 17.628 1.674 -18.930 1.00 89.31 168 GLN A C 1
ATOM 1380 O O . GLN A 1 168 ? 17.835 2.665 -19.626 1.00 89.31 168 GLN A O 1
ATOM 1385 N N . LEU A 1 169 ? 17.763 0.429 -19.401 1.00 87.81 169 LEU A N 1
ATOM 1386 C CA . LEU A 1 169 ? 18.234 0.133 -20.756 1.00 87.81 169 LEU A CA 1
ATOM 1387 C C . LEU A 1 169 ? 17.253 0.569 -21.850 1.00 87.81 169 LEU A C 1
ATOM 1389 O O . LEU A 1 169 ? 17.677 0.966 -22.933 1.00 87.81 169 LEU A O 1
ATOM 1393 N N . ASN A 1 170 ? 15.944 0.490 -21.595 1.00 84.19 170 ASN A N 1
ATOM 1394 C CA . ASN A 1 170 ? 14.914 0.779 -22.595 1.00 84.19 170 ASN A CA 1
ATOM 1395 C C . ASN A 1 170 ? 14.016 1.951 -22.188 1.00 84.19 170 ASN A C 1
ATOM 1397 O O . ASN A 1 170 ? 12.817 1.758 -21.951 1.00 84.19 170 ASN A O 1
ATOM 1401 N N . PRO A 1 171 ? 14.533 3.192 -22.191 1.00 75.06 171 PRO A N 1
ATOM 1402 C CA . PRO A 1 171 ? 13.762 4.331 -21.728 1.00 75.06 171 PRO A CA 1
ATOM 1403 C C . PRO A 1 171 ? 12.548 4.646 -22.615 1.00 75.06 171 PRO A C 1
ATOM 1405 O O . PRO A 1 171 ? 11.571 5.236 -22.162 1.00 75.06 171 PRO A O 1
ATOM 1408 N N . ARG A 1 172 ? 12.546 4.198 -23.878 1.00 63.59 172 ARG A N 1
ATOM 1409 C CA . ARG A 1 172 ? 11.395 4.360 -24.785 1.00 63.59 172 ARG A CA 1
ATOM 1410 C C . ARG A 1 172 ? 10.153 3.578 -24.355 1.00 63.59 172 ARG A C 1
ATOM 1412 O O . ARG A 1 172 ? 9.057 3.937 -24.771 1.00 63.59 172 ARG A O 1
ATOM 1419 N N . LYS A 1 173 ? 10.291 2.555 -23.505 1.00 61.78 173 LYS A N 1
ATOM 1420 C CA . LYS A 1 173 ? 9.135 1.843 -22.938 1.00 61.78 173 LYS A CA 1
ATOM 1421 C C . LYS A 1 173 ? 8.436 2.632 -21.821 1.00 61.78 173 LYS A C 1
ATOM 1423 O O . LYS A 1 173 ? 7.344 2.245 -21.420 1.00 61.78 173 LYS A O 1
ATOM 1428 N N . HIS A 1 174 ? 9.004 3.755 -21.360 1.00 58.78 174 HIS A N 1
ATOM 1429 C CA . HIS A 1 174 ? 8.418 4.566 -20.282 1.00 58.78 174 HIS A CA 1
ATOM 1430 C C . HIS A 1 174 ? 7.148 5.322 -20.675 1.00 58.78 174 HIS A C 1
ATOM 1432 O O . HIS A 1 174 ? 6.343 5.614 -19.797 1.00 58.78 174 HIS A O 1
ATOM 1438 N N . SER A 1 175 ? 6.915 5.628 -21.958 1.00 51.94 175 SER A N 1
ATOM 1439 C CA . SER A 1 175 ? 5.715 6.361 -22.387 1.00 51.94 175 SER A CA 1
ATOM 1440 C C . SER A 1 175 ? 4.855 5.532 -23.341 1.00 51.94 175 SER A C 1
ATOM 1442 O O . SER A 1 175 ? 4.891 5.636 -24.566 1.00 51.94 175 SER A O 1
ATOM 1444 N N . ARG A 1 176 ? 3.986 4.707 -22.751 1.00 51.97 176 ARG A N 1
ATOM 1445 C CA . ARG A 1 176 ? 3.061 3.809 -23.464 1.00 51.97 176 ARG A CA 1
ATOM 1446 C C . ARG A 1 176 ? 2.040 4.517 -24.378 1.00 51.97 176 ARG A C 1
ATOM 1448 O O . ARG A 1 176 ? 1.230 3.845 -25.005 1.00 51.97 176 ARG A O 1
ATOM 1455 N N . ARG A 1 177 ? 2.043 5.852 -24.491 1.00 53.34 177 ARG A N 1
ATOM 1456 C CA . ARG A 1 177 ? 1.091 6.569 -25.358 1.00 53.34 177 ARG A CA 1
ATOM 1457 C C . ARG A 1 177 ? 1.466 6.615 -26.839 1.00 53.34 177 ARG A C 1
ATOM 1459 O O . ARG A 1 177 ? 0.572 6.885 -27.630 1.00 53.34 177 ARG A O 1
ATOM 1466 N N . ASN A 1 178 ? 2.704 6.304 -27.232 1.00 50.59 178 ASN A N 1
ATOM 1467 C CA . ASN A 1 178 ? 3.137 6.532 -28.621 1.00 50.59 178 ASN A CA 1
ATOM 1468 C C . ASN A 1 178 ? 3.477 5.267 -29.432 1.00 50.59 178 ASN A C 1
ATOM 1470 O O . ASN A 1 178 ? 3.827 5.387 -30.598 1.00 50.59 178 ASN A O 1
ATOM 1474 N N . ALA A 1 179 ? 3.357 4.058 -28.873 1.00 52.50 179 ALA A N 1
ATOM 1475 C CA . ALA A 1 179 ? 3.791 2.831 -29.561 1.00 52.50 179 ALA A CA 1
ATOM 1476 C C . ALA A 1 179 ? 2.716 2.150 -30.439 1.00 52.50 179 ALA A C 1
ATOM 1478 O O . ALA A 1 179 ? 2.986 1.113 -31.030 1.00 52.50 179 ALA A O 1
ATOM 1479 N N . ALA A 1 180 ? 1.499 2.696 -30.531 1.00 51.47 180 ALA A N 1
ATOM 1480 C CA . ALA A 1 180 ? 0.382 2.044 -31.227 1.00 51.47 180 ALA A CA 1
ATOM 1481 C C . ALA A 1 180 ? 0.200 2.461 -32.704 1.00 51.47 180 ALA A C 1
ATOM 1483 O O . ALA A 1 180 ? -0.891 2.273 -33.236 1.00 51.47 180 ALA A O 1
ATOM 1484 N N . LEU A 1 181 ? 1.210 3.041 -33.369 1.00 57.12 181 LEU A N 1
ATOM 1485 C CA . LEU A 1 181 ? 1.038 3.588 -34.729 1.00 57.12 181 LEU A CA 1
ATOM 1486 C C . LEU A 1 181 ? 1.990 3.075 -35.820 1.00 57.12 181 LEU A C 1
ATOM 1488 O O . LEU A 1 181 ? 1.747 3.418 -36.969 1.00 57.12 181 LEU A O 1
ATOM 1492 N N . ASP A 1 182 ? 2.976 2.218 -35.527 1.00 50.62 182 ASP A N 1
ATOM 1493 C CA . ASP A 1 182 ? 3.991 1.846 -36.538 1.00 50.62 182 ASP A CA 1
ATOM 1494 C C . ASP A 1 182 ? 4.039 0.366 -36.968 1.00 50.62 182 ASP A C 1
ATOM 1496 O O . ASP A 1 182 ? 4.905 -0.003 -37.754 1.00 50.62 182 ASP A O 1
ATOM 1500 N N . GLU A 1 183 ? 3.084 -0.486 -36.578 1.00 50.16 183 GLU A N 1
ATOM 1501 C CA . GLU A 1 183 ? 2.900 -1.787 -37.253 1.00 50.16 183 GLU A CA 1
ATOM 1502 C C . GLU A 1 183 ? 1.690 -1.765 -38.191 1.00 50.16 183 GLU A C 1
ATOM 1504 O O . GLU A 1 183 ? 0.653 -2.386 -37.959 1.00 50.16 183 GLU A O 1
ATOM 1509 N N . ALA A 1 184 ? 1.849 -1.046 -39.301 1.00 50.28 184 ALA A N 1
ATOM 1510 C CA . ALA A 1 184 ? 1.175 -1.391 -40.543 1.00 50.28 184 ALA A CA 1
ATOM 1511 C C . ALA A 1 184 ? 2.184 -2.139 -41.436 1.00 50.28 184 ALA A C 1
ATOM 1513 O O . ALA A 1 184 ? 3.189 -1.545 -41.832 1.00 50.28 184 ALA A O 1
ATOM 1514 N N . PRO A 1 185 ? 1.953 -3.415 -41.798 1.00 59.03 185 PRO A N 1
ATOM 1515 C CA . PRO A 1 185 ? 2.772 -4.107 -42.783 1.00 59.03 185 PRO A CA 1
ATOM 1516 C C . PRO A 1 185 ? 2.419 -3.579 -44.179 1.00 59.03 185 PRO A C 1
ATOM 1518 O O . PRO A 1 185 ? 1.621 -4.171 -44.908 1.00 59.03 185 PRO A O 1
ATOM 1521 N N . ALA A 1 186 ? 3.000 -2.444 -44.568 1.00 52.00 186 ALA A N 1
ATOM 1522 C CA . ALA A 1 186 ? 2.959 -1.987 -45.950 1.00 52.00 186 ALA A CA 1
ATOM 1523 C C . ALA A 1 186 ? 3.904 -2.857 -46.790 1.00 52.00 186 ALA A C 1
ATOM 1525 O O . ALA A 1 186 ? 5.068 -2.543 -47.027 1.00 52.00 186 ALA A O 1
ATOM 1526 N N . SER A 1 187 ? 3.366 -3.986 -47.245 1.00 59.91 187 SER A N 1
ATOM 1527 C CA . SER A 1 187 ? 3.840 -4.639 -48.456 1.00 59.91 187 SER A CA 1
ATOM 1528 C C . SER A 1 187 ? 3.553 -3.722 -49.642 1.00 59.91 187 SER A C 1
ATOM 1530 O O . SER A 1 187 ? 2.415 -3.624 -50.088 1.00 59.91 187 SER A O 1
ATOM 1532 N N . SER A 1 188 ? 4.584 -3.091 -50.189 1.00 52.03 188 SER A N 1
ATOM 1533 C CA . SER A 1 188 ? 4.602 -2.717 -51.604 1.00 52.03 188 SER A CA 1
ATOM 1534 C C . SER A 1 188 ? 6.043 -2.634 -52.077 1.00 52.03 188 SER A C 1
ATOM 1536 O O . SER A 1 188 ? 6.749 -1.648 -51.882 1.00 52.03 188 SER A O 1
ATOM 1538 N N . SER A 1 189 ? 6.459 -3.742 -52.681 1.00 55.22 189 SER A N 1
ATOM 1539 C CA . SER A 1 189 ? 7.613 -3.839 -53.554 1.00 55.22 189 SER A CA 1
ATOM 1540 C C . SER A 1 189 ? 7.429 -2.875 -54.728 1.00 55.22 189 SER A C 1
ATOM 1542 O O . SER A 1 189 ? 6.445 -2.970 -55.459 1.00 55.22 189 SER A O 1
ATOM 1544 N N . SER A 1 190 ? 8.377 -1.967 -54.927 1.00 48.97 190 SER A N 1
ATOM 1545 C CA . SER A 1 190 ? 8.569 -1.297 -56.211 1.00 48.97 190 SER A CA 1
ATOM 1546 C C . SER A 1 190 ? 10.060 -1.068 -56.424 1.00 48.97 190 SER A C 1
ATOM 1548 O O . SER A 1 190 ? 10.657 -0.125 -55.909 1.00 48.97 190 SER A O 1
ATOM 1550 N N . LEU A 1 191 ? 10.641 -2.009 -57.167 1.00 61.06 191 LEU A N 1
ATOM 1551 C CA . LEU A 1 191 ? 11.915 -1.905 -57.864 1.00 61.06 191 LEU A CA 1
ATOM 1552 C C . LEU A 1 191 ? 11.876 -0.734 -58.853 1.00 61.06 191 LEU A C 1
ATOM 1554 O O . LEU A 1 191 ? 11.054 -0.744 -59.766 1.00 61.06 191 LEU A O 1
ATOM 1558 N N . ALA A 1 192 ? 12.810 0.205 -58.716 1.00 41.62 192 ALA A N 1
ATOM 1559 C CA . ALA A 1 192 ? 13.362 0.971 -59.832 1.00 41.62 192 ALA A CA 1
ATOM 1560 C C . ALA A 1 192 ? 14.691 1.629 -59.414 1.00 41.62 192 ALA A C 1
ATOM 1562 O O . ALA A 1 192 ? 14.722 2.644 -58.728 1.00 41.62 192 ALA A O 1
ATOM 1563 N N . THR A 1 193 ? 15.798 1.027 -59.839 1.00 49.66 193 THR A N 1
ATOM 1564 C CA . THR A 1 193 ? 17.062 1.710 -60.181 1.00 49.66 193 THR A CA 1
ATOM 1565 C C . THR A 1 193 ? 17.088 1.779 -61.722 1.00 49.66 193 THR A C 1
ATOM 1567 O O . THR A 1 193 ? 16.493 0.881 -62.328 1.00 49.66 193 THR A O 1
ATOM 1570 N N . PRO A 1 194 ? 17.731 2.768 -62.391 1.00 60.16 194 PRO A N 1
ATOM 1571 C CA . PRO A 1 194 ? 19.177 2.979 -62.252 1.00 60.16 194 PRO A CA 1
ATOM 1572 C C . PRO A 1 194 ? 19.733 4.418 -62.456 1.00 60.16 194 PRO A C 1
ATOM 1574 O O . PRO A 1 194 ? 19.109 5.282 -63.057 1.00 60.16 194 PRO A O 1
ATOM 1577 N N . SER A 1 195 ? 21.007 4.541 -62.060 1.00 48.28 195 SER A N 1
ATOM 1578 C CA . SER A 1 195 ? 22.133 5.208 -62.753 1.00 48.28 195 SER A CA 1
ATOM 1579 C C . SER A 1 195 ? 22.451 6.708 -62.626 1.00 48.28 195 SER A C 1
ATOM 1581 O O . SER A 1 195 ? 21.613 7.565 -62.873 1.00 48.28 195 SER A O 1
ATOM 1583 N N . SER A 1 196 ? 23.773 6.918 -62.460 1.00 48.66 196 SER A N 1
ATOM 1584 C CA . SER A 1 196 ? 24.626 8.071 -62.829 1.00 48.66 196 SER A CA 1
ATOM 1585 C C . SER A 1 196 ? 24.495 9.360 -62.006 1.00 48.66 196 SER A C 1
ATOM 1587 O O . SER A 1 196 ? 23.401 9.764 -61.650 1.00 48.66 196 SER A O 1
ATOM 1589 N N . GLU A 1 197 ? 25.542 10.123 -61.681 1.00 42.69 197 GLU A N 1
ATOM 1590 C CA . GLU A 1 197 ? 27.004 10.034 -61.815 1.00 42.69 197 GLU A CA 1
ATOM 1591 C C . GLU A 1 197 ? 27.600 11.146 -60.918 1.00 42.69 197 GLU A C 1
ATOM 1593 O O . GLU A 1 197 ? 26.970 12.177 -60.709 1.00 42.69 197 GLU A O 1
ATOM 1598 N N . GLN A 1 198 ? 28.796 10.885 -60.386 1.00 48.66 198 GLN A N 1
ATOM 1599 C CA . GLN A 1 198 ? 29.878 11.801 -59.980 1.00 48.66 198 GLN A CA 1
ATOM 1600 C C . GLN A 1 198 ? 29.591 13.300 -59.729 1.00 48.66 198 GLN A C 1
ATOM 1602 O O . GLN A 1 198 ? 29.291 14.041 -60.657 1.00 48.66 198 GLN A O 1
ATOM 1607 N N . GLN A 1 199 ? 29.996 13.793 -58.548 1.00 47.47 199 GLN A N 1
ATOM 1608 C CA . GLN A 1 199 ? 31.000 14.866 -58.478 1.00 47.47 199 GLN A CA 1
ATOM 1609 C C . GLN A 1 199 ? 31.663 14.973 -57.097 1.00 47.47 199 GLN A C 1
ATOM 1611 O O . GLN A 1 199 ? 31.040 14.782 -56.057 1.00 47.47 199 GLN A O 1
ATOM 1616 N N . ALA A 1 200 ? 32.968 15.228 -57.150 1.00 47.97 200 ALA A N 1
ATOM 1617 C CA . ALA A 1 200 ? 33.910 15.361 -56.052 1.00 47.97 200 ALA A CA 1
ATOM 1618 C C . ALA A 1 200 ? 34.061 16.825 -55.607 1.00 47.97 200 ALA A C 1
ATOM 1620 O O . ALA A 1 200 ? 33.996 17.716 -56.449 1.00 47.97 200 ALA A O 1
ATOM 1621 N N . SER A 1 201 ? 34.356 17.032 -54.321 1.00 43.34 201 SER A N 1
ATOM 1622 C CA . SER A 1 201 ? 35.050 18.211 -53.764 1.00 43.34 201 SER A CA 1
ATOM 1623 C C . SER A 1 201 ? 35.334 17.948 -52.274 1.00 43.34 201 SER A C 1
ATOM 1625 O O . SER A 1 201 ? 34.411 17.620 -51.531 1.00 43.34 201 SER A O 1
ATOM 1627 N N . GLU A 1 202 ? 36.615 17.799 -51.913 1.00 40.69 202 GLU A N 1
ATOM 1628 C CA . GLU A 1 202 ? 37.406 18.726 -51.064 1.00 40.69 202 GLU A CA 1
ATOM 1629 C C . GLU A 1 202 ? 36.831 18.910 -49.648 1.00 40.69 202 GLU A C 1
ATOM 1631 O O . GLU A 1 202 ? 35.766 19.478 -49.447 1.00 40.69 202 GLU A O 1
ATOM 1636 N N . GLU A 1 203 ? 37.398 18.253 -48.636 1.00 43.62 203 GLU A N 1
ATOM 1637 C CA . GLU A 1 203 ? 38.611 18.655 -47.898 1.00 43.62 203 GLU A CA 1
ATOM 1638 C C . GLU A 1 203 ? 38.390 19.897 -47.024 1.00 43.62 203 GLU A C 1
ATOM 1640 O O . GLU A 1 203 ? 38.551 21.029 -47.461 1.00 43.62 203 GLU A O 1
ATOM 1645 N N . GLN A 1 204 ? 38.057 19.648 -45.753 1.00 37.19 204 GLN A N 1
ATOM 1646 C CA . GLN A 1 204 ? 38.472 20.456 -44.604 1.00 37.19 204 GLN A CA 1
ATOM 1647 C C . GLN A 1 204 ? 38.248 19.643 -43.321 1.00 37.19 204 GLN A C 1
ATOM 1649 O O . GLN A 1 204 ? 37.121 19.428 -42.878 1.00 37.19 204 GLN A O 1
ATOM 1654 N N . GLN A 1 205 ? 39.344 19.152 -42.738 1.00 46.12 205 GLN A N 1
ATOM 1655 C CA . GLN A 1 205 ? 39.353 18.594 -41.389 1.00 46.12 205 GLN A CA 1
ATOM 1656 C C . GLN A 1 205 ? 39.387 19.729 -40.357 1.00 46.12 205 GLN A C 1
ATOM 1658 O O . GLN A 1 205 ? 40.313 20.541 -40.394 1.00 46.12 205 GLN A O 1
ATOM 1663 N N . PRO A 1 206 ? 38.483 19.755 -39.366 1.00 44.47 206 PRO A N 1
ATOM 1664 C CA . PRO A 1 206 ? 38.769 20.403 -38.102 1.00 44.47 206 PRO A CA 1
ATOM 1665 C C . PRO A 1 206 ? 39.509 19.417 -37.189 1.00 44.47 206 PRO A C 1
ATOM 1667 O O . PRO A 1 206 ? 38.979 18.390 -36.764 1.00 44.47 206 PRO A O 1
ATOM 1670 N N . SER A 1 207 ? 40.762 19.763 -36.903 1.00 47.03 207 SER A N 1
ATOM 1671 C CA . SER A 1 207 ? 41.569 19.210 -35.818 1.00 47.03 207 SER A CA 1
ATOM 1672 C C . SER A 1 207 ? 40.849 19.428 -34.484 1.00 47.03 207 SER A C 1
ATOM 1674 O O . SER A 1 207 ? 40.770 20.554 -33.994 1.00 47.03 207 SER A O 1
ATOM 1676 N N . TYR A 1 208 ? 40.312 18.356 -33.902 1.00 36.78 208 TYR A N 1
ATOM 1677 C CA . TYR A 1 208 ? 39.871 18.336 -32.511 1.00 36.78 208 TYR A CA 1
ATOM 1678 C C . TYR A 1 208 ? 40.942 17.644 -31.675 1.00 36.78 208 TYR A C 1
ATOM 1680 O O . TYR A 1 208 ? 41.170 16.439 -31.790 1.00 36.78 208 TYR A O 1
ATOM 1688 N N . GLY A 1 209 ? 41.608 18.432 -30.831 1.00 38.59 209 GLY A N 1
ATOM 1689 C CA . GLY A 1 209 ? 42.472 17.923 -29.778 1.00 38.59 209 GLY A CA 1
ATOM 1690 C C . GLY A 1 209 ? 41.665 17.044 -28.827 1.00 38.59 209 GLY A C 1
ATOM 1691 O O . GLY A 1 209 ? 40.711 17.500 -28.200 1.00 38.59 209 GLY A O 1
ATOM 1692 N N . GLN A 1 210 ? 42.053 15.776 -28.731 1.00 41.91 210 GLN A N 1
ATOM 1693 C CA . GLN A 1 210 ? 41.579 14.860 -27.704 1.00 41.91 210 GLN A CA 1
ATOM 1694 C C . GLN A 1 210 ? 42.173 15.287 -26.356 1.00 41.91 210 GLN A C 1
ATOM 1696 O O . GLN A 1 210 ? 43.292 14.915 -26.012 1.00 41.91 210 GLN A O 1
ATOM 1701 N N . GLN A 1 211 ? 41.426 16.075 -25.585 1.00 48.22 211 GLN A N 1
ATOM 1702 C CA . GLN A 1 211 ? 41.533 16.005 -24.132 1.00 48.22 211 GLN A CA 1
ATOM 1703 C C . GLN A 1 211 ? 40.755 14.769 -23.687 1.00 48.22 211 GLN A C 1
ATOM 1705 O O . GLN A 1 211 ? 39.582 14.604 -24.026 1.00 48.22 211 GLN A O 1
ATOM 1710 N N . ALA A 1 212 ? 41.446 13.872 -22.985 1.00 40.75 212 ALA A N 1
ATOM 1711 C CA . ALA A 1 212 ? 40.827 12.743 -22.314 1.00 40.75 212 ALA A CA 1
ATOM 1712 C C . ALA A 1 212 ? 39.689 13.271 -21.423 1.00 40.75 212 ALA A C 1
ATOM 1714 O O . ALA A 1 212 ? 39.924 14.232 -20.686 1.00 40.75 212 ALA A O 1
ATOM 1715 N N . PRO A 1 213 ? 38.474 12.702 -21.491 1.00 44.56 213 PRO A N 1
ATOM 1716 C CA . PRO A 1 213 ? 37.426 13.078 -20.563 1.00 44.56 213 PRO A CA 1
ATOM 1717 C C . PRO A 1 213 ? 37.920 12.741 -19.156 1.00 44.56 213 PRO A C 1
ATOM 1719 O O . PRO A 1 213 ? 38.144 11.573 -18.834 1.00 44.56 213 PRO A O 1
ATOM 1722 N N . GLU A 1 214 ? 38.126 13.775 -18.336 1.00 49.53 214 GLU A N 1
ATOM 1723 C CA . GLU A 1 214 ? 38.121 13.627 -16.884 1.00 49.53 214 GLU A CA 1
ATOM 1724 C C . GLU A 1 214 ? 36.911 12.766 -16.534 1.00 49.53 214 GLU A C 1
ATOM 1726 O O . GLU A 1 214 ? 35.800 13.036 -17.001 1.00 49.53 214 GLU A O 1
ATOM 1731 N N . GLN A 1 215 ? 37.144 11.695 -15.772 1.00 48.84 215 GLN A N 1
ATOM 1732 C CA . GLN A 1 215 ? 36.083 10.898 -15.178 1.00 48.84 215 GLN A CA 1
ATOM 1733 C C . GLN A 1 215 ? 35.199 11.849 -14.375 1.00 48.84 215 GLN A C 1
ATOM 1735 O O . GLN A 1 215 ? 35.517 12.199 -13.242 1.00 48.84 215 GLN A O 1
ATOM 1740 N N . GLN A 1 216 ? 34.109 12.304 -14.989 1.00 54.25 216 GLN A N 1
ATOM 1741 C CA . GLN A 1 216 ? 33.035 12.936 -14.257 1.00 54.25 216 GLN A CA 1
ATOM 1742 C C . GLN A 1 216 ? 32.524 11.883 -13.290 1.00 54.25 216 GLN A C 1
ATOM 1744 O O . GLN A 1 216 ? 32.117 10.792 -13.694 1.00 54.25 216 GLN A O 1
ATOM 1749 N N . ASP A 1 217 ? 32.649 12.216 -12.015 1.00 54.03 217 ASP A N 1
ATOM 1750 C CA . ASP A 1 217 ? 32.190 11.432 -10.890 1.00 54.03 217 ASP A CA 1
ATOM 1751 C C . ASP A 1 217 ? 30.695 11.148 -11.099 1.00 54.03 217 ASP A C 1
ATOM 1753 O O . ASP A 1 217 ? 29.849 12.041 -10.983 1.00 54.03 217 ASP A O 1
ATOM 1757 N N . PHE A 1 218 ? 30.374 9.929 -11.545 1.00 49.69 218 PHE A N 1
ATOM 1758 C CA . PHE A 1 218 ? 29.014 9.530 -11.929 1.00 49.69 218 PHE A CA 1
ATOM 1759 C C . PHE A 1 218 ? 28.025 9.735 -10.771 1.00 49.69 218 PHE A C 1
ATOM 1761 O O . PHE A 1 218 ? 26.843 10.004 -11.009 1.00 49.69 218 PHE A O 1
ATOM 1768 N N . ASP A 1 219 ? 28.528 9.710 -9.537 1.00 44.84 219 ASP A N 1
ATOM 1769 C CA . ASP A 1 219 ? 27.765 9.972 -8.324 1.00 44.84 219 ASP A CA 1
ATOM 1770 C C . ASP A 1 219 ? 27.272 11.429 -8.250 1.00 44.84 219 ASP A C 1
ATOM 1772 O O . ASP A 1 219 ? 26.132 11.668 -7.850 1.00 44.84 219 ASP A O 1
ATOM 1776 N N . GLN A 1 220 ? 28.039 12.411 -8.741 1.00 58.69 220 GLN A N 1
ATOM 1777 C CA . GLN A 1 220 ? 27.590 13.812 -8.800 1.00 58.69 220 GLN A CA 1
ATOM 1778 C C . GLN A 1 220 ? 26.505 14.046 -9.855 1.00 58.69 220 GLN A C 1
ATOM 1780 O O . GLN A 1 220 ? 25.606 14.860 -9.638 1.00 58.69 220 GLN A O 1
ATOM 1785 N N . ILE A 1 221 ? 26.543 13.330 -10.982 1.00 55.78 221 ILE A N 1
ATOM 1786 C CA . ILE A 1 221 ? 25.512 13.442 -12.027 1.00 55.78 221 ILE A CA 1
ATOM 1787 C C . ILE A 1 221 ? 24.194 12.823 -11.542 1.00 55.78 221 ILE A C 1
ATOM 1789 O O . ILE A 1 221 ? 23.123 13.396 -11.761 1.00 55.78 221 ILE A O 1
ATOM 1793 N N . LEU A 1 222 ? 24.258 11.692 -10.833 1.00 50.09 222 LEU A N 1
ATOM 1794 C CA . LEU A 1 222 ? 23.091 11.074 -10.200 1.00 50.09 222 LEU A CA 1
ATOM 1795 C C . LEU A 1 222 ? 22.466 11.987 -9.140 1.00 50.09 222 LEU A C 1
ATOM 1797 O O . LEU A 1 222 ? 21.240 12.127 -9.112 1.00 50.09 222 LEU A O 1
ATOM 1801 N N . ASP A 1 223 ? 23.281 12.666 -8.332 1.00 50.00 223 ASP A N 1
ATOM 1802 C CA . ASP A 1 223 ? 22.786 13.568 -7.291 1.00 50.00 223 ASP A CA 1
ATOM 1803 C C . ASP A 1 223 ? 22.219 14.880 -7.872 1.00 50.00 223 ASP A C 1
ATOM 1805 O O . ASP A 1 223 ? 21.190 15.385 -7.415 1.00 50.00 223 ASP A O 1
ATOM 1809 N N . GLN A 1 224 ? 22.791 15.383 -8.971 1.00 47.59 224 GLN A N 1
ATOM 1810 C CA . GLN A 1 224 ? 22.302 16.581 -9.660 1.00 47.59 224 GLN A CA 1
ATOM 1811 C C . GLN A 1 224 ? 21.000 16.323 -10.450 1.00 47.59 224 GLN A C 1
ATOM 1813 O O . GLN A 1 224 ? 20.093 17.159 -10.434 1.00 47.59 224 GLN A O 1
ATOM 1818 N N . ILE A 1 225 ? 20.839 15.140 -11.063 1.00 52.44 225 ILE A N 1
ATOM 1819 C CA . ILE A 1 225 ? 19.569 14.704 -11.684 1.00 52.44 225 ILE A CA 1
ATOM 1820 C C . ILE A 1 225 ? 18.512 14.391 -10.611 1.00 52.44 225 ILE A C 1
ATOM 1822 O O . ILE A 1 225 ? 17.319 14.657 -10.806 1.00 52.44 225 ILE A O 1
ATOM 1826 N N . SER A 1 226 ? 18.931 13.858 -9.458 1.00 44.53 226 SER A N 1
ATOM 1827 C CA . SER A 1 226 ? 18.062 13.666 -8.294 1.00 44.53 226 SER A CA 1
ATOM 1828 C C . SER A 1 226 ? 17.483 15.006 -7.829 1.00 44.53 226 SER A C 1
ATOM 1830 O O . SER A 1 226 ? 16.268 15.129 -7.703 1.00 44.53 226 SER A O 1
ATOM 1832 N N . GLN A 1 227 ? 18.306 16.051 -7.708 1.00 43.47 227 GLN A N 1
ATOM 1833 C CA . GLN A 1 227 ? 17.850 17.380 -7.289 1.00 43.47 227 GLN A CA 1
ATOM 1834 C C . GLN A 1 227 ? 16.991 18.090 -8.356 1.00 43.47 227 GLN A C 1
ATOM 1836 O O . GLN A 1 227 ? 15.939 18.626 -8.018 1.00 43.47 227 GLN A O 1
ATOM 1841 N N . GLN A 1 228 ? 17.336 18.013 -9.650 1.00 44.69 228 GLN A N 1
ATOM 1842 C CA . GLN A 1 228 ? 16.526 18.632 -10.720 1.00 44.69 228 GLN A CA 1
ATOM 1843 C C . GLN A 1 228 ? 15.165 17.957 -10.958 1.00 44.69 228 GLN A C 1
ATOM 1845 O O . GLN A 1 228 ? 14.245 18.597 -11.466 1.00 44.69 228 GLN A O 1
ATOM 1850 N N . THR A 1 229 ? 14.997 16.681 -10.592 1.00 43.38 229 THR A N 1
ATOM 1851 C CA . THR A 1 229 ? 13.697 15.991 -10.716 1.00 43.38 229 THR A CA 1
ATOM 1852 C C . THR A 1 229 ? 12.788 16.158 -9.496 1.00 43.38 229 THR A C 1
ATOM 1854 O O . THR A 1 229 ? 11.616 15.786 -9.571 1.00 43.38 229 THR A O 1
ATOM 1857 N N . PHE A 1 230 ? 13.280 16.739 -8.395 1.00 41.69 230 PHE A N 1
ATOM 1858 C CA . PHE A 1 230 ? 12.505 16.925 -7.162 1.00 41.69 230 PHE A CA 1
ATOM 1859 C C . PHE A 1 230 ? 11.659 18.210 -7.133 1.00 41.69 230 PHE A C 1
ATOM 1861 O O . PHE A 1 230 ? 10.672 18.248 -6.401 1.00 41.69 230 PHE A O 1
ATOM 1868 N N . ASP A 1 231 ? 11.962 19.199 -7.983 1.00 31.08 231 ASP A N 1
ATOM 1869 C CA . ASP A 1 231 ? 11.181 20.444 -8.105 1.00 31.08 231 ASP A CA 1
ATOM 1870 C C . ASP A 1 231 ? 9.997 20.340 -9.081 1.00 31.08 231 ASP A C 1
ATOM 1872 O O . ASP A 1 231 ? 9.253 21.306 -9.286 1.00 31.08 231 ASP A O 1
ATOM 1876 N N . TYR A 1 232 ? 9.749 19.153 -9.652 1.00 36.88 232 TYR A N 1
ATOM 1877 C CA . TYR A 1 232 ? 8.450 18.870 -10.255 1.00 36.88 232 TYR A CA 1
ATOM 1878 C C . TYR A 1 232 ? 7.425 18.801 -9.126 1.00 36.88 232 TYR A C 1
ATOM 1880 O O . TYR A 1 232 ? 7.223 17.756 -8.510 1.00 36.88 232 TYR A O 1
ATOM 1888 N N . ASN A 1 233 ? 6.817 19.957 -8.848 1.00 38.22 233 ASN A N 1
ATOM 1889 C CA . ASN A 1 233 ? 5.619 20.139 -8.042 1.00 38.22 233 ASN A CA 1
ATOM 1890 C C . ASN A 1 233 ? 4.710 18.924 -8.262 1.00 38.22 233 ASN A C 1
ATOM 1892 O O . ASN A 1 233 ? 4.070 18.809 -9.312 1.00 38.22 233 ASN A O 1
ATOM 1896 N N . PHE A 1 234 ? 4.718 17.986 -7.307 1.00 40.31 234 PHE A N 1
ATOM 1897 C CA . PHE A 1 234 ? 3.831 16.831 -7.283 1.00 40.31 234 PHE A CA 1
ATOM 1898 C C . PHE A 1 234 ? 2.434 17.401 -7.100 1.00 40.31 234 PHE A C 1
ATOM 1900 O O . PHE A 1 234 ? 1.953 17.568 -5.979 1.00 40.31 234 PHE A O 1
ATOM 1907 N N . GLY A 1 235 ? 1.837 17.799 -8.221 1.00 32.53 235 GLY A N 1
ATOM 1908 C CA . GLY A 1 235 ? 0.486 18.292 -8.319 1.00 32.53 235 GLY A CA 1
ATOM 1909 C C . GLY A 1 235 ? -0.412 17.199 -7.799 1.00 32.53 235 GLY A C 1
ATOM 1910 O O . GLY A 1 235 ? -0.744 16.286 -8.537 1.00 32.53 235 GLY A O 1
ATOM 1911 N N . ASN A 1 236 ? -0.701 17.295 -6.503 1.00 38.72 236 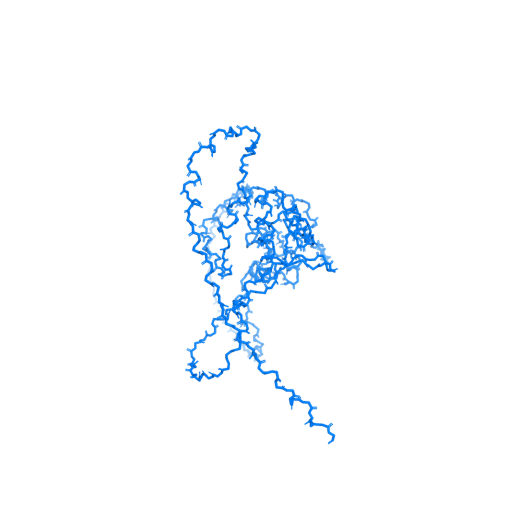ASN A N 1
ATOM 1912 C CA . ASN A 1 236 ? -1.842 16.759 -5.800 1.00 38.72 236 ASN A CA 1
ATOM 1913 C C . ASN A 1 236 ? -2.512 15.627 -6.590 1.00 38.72 236 ASN A C 1
ATOM 1915 O O . ASN A 1 236 ? -3.506 15.868 -7.278 1.00 38.72 236 ASN A O 1
ATOM 1919 N N . ASP A 1 237 ? -1.961 14.407 -6.495 1.00 42.06 237 ASP A N 1
ATOM 1920 C CA . ASP A 1 237 ? -2.596 13.150 -6.922 1.00 42.06 237 ASP A CA 1
ATOM 1921 C C . ASP A 1 237 ? -3.820 12.874 -6.022 1.00 42.06 237 ASP A C 1
ATOM 1923 O O . ASP A 1 237 ? -3.967 11.833 -5.376 1.00 42.06 237 ASP A O 1
ATOM 1927 N N . ASN A 1 238 ? -4.709 13.861 -5.961 1.00 40.25 238 ASN A N 1
ATOM 1928 C CA . ASN A 1 238 ? -6.025 13.865 -5.373 1.00 40.25 238 ASN A CA 1
ATOM 1929 C C . ASN A 1 238 ? -6.946 13.100 -6.323 1.00 40.25 238 ASN A C 1
ATOM 1931 O O . ASN A 1 238 ? -7.945 13.616 -6.823 1.00 40.25 238 ASN A O 1
ATOM 1935 N N . TYR A 1 239 ? -6.600 11.837 -6.583 1.00 42.97 239 TYR A N 1
ATOM 1936 C CA . TYR A 1 239 ? -7.619 10.853 -6.889 1.00 42.97 239 TYR A CA 1
ATOM 1937 C C . TYR A 1 239 ? -8.527 10.841 -5.669 1.00 42.97 239 TYR A C 1
ATOM 1939 O O . TYR A 1 239 ? -8.181 10.324 -4.607 1.00 42.97 239 TYR A O 1
ATOM 1947 N N . GLN A 1 240 ? -9.651 11.528 -5.826 1.00 42.12 240 GLN A N 1
ATOM 1948 C CA . GLN A 1 240 ? -10.604 11.913 -4.801 1.00 42.12 240 GLN A CA 1
ATOM 1949 C C . GLN A 1 240 ? -11.389 10.696 -4.279 1.00 42.12 240 GLN A C 1
ATOM 1951 O O . GLN A 1 240 ? -12.609 10.716 -4.196 1.00 42.12 240 GLN A O 1
ATOM 1956 N N . CYS A 1 241 ? -10.710 9.618 -3.879 1.00 41.56 241 CYS A N 1
ATOM 1957 C CA . CYS A 1 241 ? -11.254 8.695 -2.891 1.00 41.56 241 CYS A CA 1
ATOM 1958 C C . CYS A 1 241 ? -10.987 9.369 -1.535 1.00 41.56 241 CYS A C 1
ATOM 1960 O O . CYS A 1 241 ? -9.969 9.116 -0.899 1.00 41.56 241 CYS A O 1
ATOM 1962 N N . GLY A 1 242 ? -11.846 10.346 -1.201 1.00 42.00 242 GLY A N 1
ATOM 1963 C CA . GLY A 1 242 ? -11.599 11.457 -0.273 1.00 42.00 242 GLY A CA 1
ATOM 1964 C C . GLY A 1 242 ? -10.594 11.176 0.840 1.00 42.00 242 GLY A C 1
ATOM 1965 O O . GLY A 1 242 ? -10.852 10.326 1.698 1.00 42.00 242 GLY A O 1
ATOM 1966 N N . SER A 1 243 ? -9.490 11.922 0.806 1.00 44.34 243 SER A N 1
ATOM 1967 C CA . SER A 1 243 ? -8.436 11.895 1.812 1.00 44.34 243 SER A CA 1
ATOM 1968 C C . SER A 1 243 ? -9.032 12.015 3.216 1.00 44.34 243 SER A C 1
ATOM 1970 O O . SER A 1 243 ? -9.767 12.953 3.521 1.00 44.34 243 SER A O 1
ATOM 1972 N N . PHE A 1 244 ? -8.772 11.019 4.058 1.00 47.72 244 PHE A N 1
ATOM 1973 C CA . PHE A 1 244 ? -9.209 10.953 5.453 1.00 47.72 244 PHE A CA 1
ATOM 1974 C C . PHE A 1 244 ? -8.170 11.633 6.364 1.00 47.72 244 PHE A C 1
ATOM 1976 O O . PHE A 1 244 ? -7.796 11.133 7.417 1.00 47.72 244 PHE A O 1
ATOM 1983 N N . GLU A 1 245 ? -7.661 12.788 5.940 1.00 52.88 245 GLU A N 1
ATOM 1984 C CA . GLU A 1 245 ? -6.550 13.479 6.607 1.00 52.88 245 GLU A CA 1
ATOM 1985 C C . GLU A 1 245 ? -6.886 13.970 8.023 1.00 52.88 245 GLU A C 1
ATOM 1987 O O . GLU A 1 245 ? -5.979 14.141 8.832 1.00 52.88 245 GLU A O 1
ATOM 1992 N N . GLY A 1 246 ? -8.171 14.155 8.347 1.00 49.09 246 GLY A N 1
ATOM 1993 C CA . GLY A 1 246 ? -8.594 14.726 9.630 1.00 49.09 246 GLY A CA 1
ATOM 1994 C C . GLY A 1 246 ? -8.446 13.797 10.835 1.00 49.09 246 GLY A C 1
ATOM 1995 O O . GLY A 1 246 ? -8.316 14.282 11.951 1.00 49.09 246 GLY A O 1
ATOM 1996 N N . LEU A 1 247 ? -8.447 12.476 10.639 1.00 48.97 247 LEU A N 1
ATOM 1997 C CA . LEU A 1 247 ? -8.294 11.536 11.753 1.00 48.97 247 LEU A CA 1
ATOM 1998 C C . LEU A 1 247 ? -6.869 10.992 11.838 1.00 48.97 247 LEU A C 1
ATOM 2000 O O . LEU A 1 247 ? -6.389 10.851 12.950 1.00 48.97 247 LEU A O 1
ATOM 2004 N N . ASP A 1 248 ? -6.149 10.815 10.722 1.00 54.12 248 ASP A N 1
ATOM 2005 C CA . ASP A 1 248 ? -4.732 10.392 10.720 1.00 54.12 248 ASP A CA 1
ATOM 2006 C C . ASP A 1 248 ? -3.766 11.394 11.396 1.00 54.12 248 ASP A C 1
ATOM 2008 O O . ASP A 1 248 ? -2.668 11.002 11.800 1.00 54.12 248 ASP A O 1
ATOM 2012 N N . GLN A 1 249 ? -4.153 12.670 11.549 1.00 53.81 249 GLN A N 1
ATOM 2013 C CA . GLN A 1 249 ? -3.370 13.671 12.293 1.00 53.81 249 GLN A CA 1
ATOM 2014 C C . GLN A 1 249 ? -3.329 13.394 13.802 1.00 53.81 249 GLN A C 1
ATOM 2016 O O . GLN A 1 249 ? -2.291 13.606 14.413 1.00 53.81 249 GLN A O 1
ATOM 2021 N N . LEU A 1 250 ? -4.398 12.836 14.379 1.00 52.19 250 LEU A N 1
ATOM 2022 C CA . LEU A 1 250 ? -4.495 12.607 15.824 1.00 52.19 250 LEU A CA 1
ATOM 2023 C C . LEU A 1 250 ? -3.645 11.418 16.318 1.00 52.19 250 LEU A C 1
ATOM 2025 O O . LEU A 1 250 ? -3.459 11.243 17.517 1.00 52.19 250 LEU A O 1
ATOM 2029 N N . TRP A 1 251 ? -3.178 10.554 15.409 1.00 55.44 251 TRP A N 1
ATOM 2030 C CA . TRP A 1 251 ? -2.565 9.265 15.767 1.00 55.44 251 TRP A CA 1
ATOM 2031 C C . TRP A 1 251 ? -1.043 9.252 15.745 1.00 55.44 251 TRP A C 1
ATOM 2033 O O . TRP A 1 251 ? -0.453 8.421 16.431 1.00 55.44 251 TRP A O 1
ATOM 2043 N N . ASN A 1 252 ? -0.430 10.116 14.931 1.00 57.66 252 ASN A N 1
ATOM 2044 C CA . ASN A 1 252 ? 1.018 10.137 14.709 1.00 57.66 252 ASN A CA 1
ATOM 2045 C C . ASN A 1 252 ? 1.744 11.214 15.522 1.00 57.66 252 ASN A C 1
ATOM 2047 O O . ASN A 1 252 ? 2.972 11.246 15.498 1.00 57.66 252 ASN A O 1
ATOM 2051 N N . GLU A 1 253 ? 1.021 12.087 16.225 1.00 53.91 253 GLU A N 1
ATOM 2052 C CA . GLU A 1 253 ? 1.631 12.808 17.335 1.00 53.91 253 GLU A CA 1
ATOM 2053 C C . GLU A 1 253 ? 1.802 11.805 18.476 1.00 53.91 253 GLU A C 1
ATOM 2055 O O . GLU A 1 253 ? 0.827 11.281 19.025 1.00 53.91 253 GLU A O 1
ATOM 2060 N N . GLU A 1 254 ? 3.061 11.501 18.797 1.00 50.62 254 GLU A N 1
ATOM 2061 C CA . GLU A 1 254 ? 3.455 11.120 20.148 1.00 50.62 254 GLU A CA 1
ATOM 2062 C C . GLU A 1 254 ? 2.965 12.248 21.060 1.00 50.62 254 GLU A C 1
ATOM 2064 O O . GLU A 1 254 ? 3.667 13.223 21.314 1.00 50.62 254 GLU A O 1
ATOM 2069 N N . VAL A 1 255 ? 1.702 12.165 21.482 1.00 52.66 255 VAL A N 1
ATOM 2070 C CA . VAL A 1 255 ? 1.256 12.898 22.657 1.00 52.66 255 VAL A CA 1
ATOM 2071 C C . VAL A 1 255 ? 2.195 12.395 23.747 1.00 52.66 255 VAL A C 1
ATOM 2073 O O . VAL A 1 255 ? 2.221 11.177 23.953 1.00 52.66 255 VAL A O 1
ATOM 2076 N N . PRO A 1 256 ? 3.024 13.260 24.359 1.00 49.28 256 PRO A N 1
ATOM 2077 C CA . PRO A 1 256 ? 3.884 12.827 25.448 1.00 49.28 256 PRO A CA 1
ATOM 2078 C C . PRO A 1 256 ? 3.004 12.076 26.443 1.00 49.28 256 PRO A C 1
ATOM 2080 O O . PRO A 1 256 ? 1.876 12.514 26.683 1.00 49.28 256 PRO A O 1
ATOM 2083 N N . ASP A 1 257 ? 3.478 10.935 26.947 1.00 46.09 257 ASP A N 1
ATOM 2084 C CA . ASP A 1 257 ? 2.795 10.185 27.999 1.00 46.09 257 ASP A CA 1
ATOM 2085 C C . ASP A 1 257 ? 2.627 11.121 29.201 1.00 46.09 257 ASP A C 1
ATOM 2087 O O . ASP A 1 257 ? 3.496 11.251 30.060 1.00 46.09 257 ASP A O 1
ATOM 2091 N N . ILE A 1 258 ? 1.515 11.854 29.224 1.00 51.41 258 ILE A N 1
ATOM 2092 C CA . ILE A 1 258 ? 1.054 12.566 30.399 1.00 51.41 258 ILE A CA 1
ATOM 2093 C C . ILE A 1 258 ? 0.537 11.447 31.283 1.00 51.41 258 ILE A C 1
ATOM 2095 O O . ILE A 1 258 ? -0.575 10.946 31.089 1.00 51.41 258 ILE A O 1
ATOM 2099 N N . GLU A 1 259 ? 1.385 11.001 32.207 1.00 49.06 259 GLU A N 1
ATOM 2100 C CA . GLU A 1 259 ? 0.976 10.111 33.277 1.00 49.06 259 GLU A CA 1
ATOM 2101 C C . GLU A 1 259 ? -0.257 10.730 33.946 1.00 49.06 259 GLU A C 1
ATOM 2103 O O . GLU A 1 259 ? -0.181 11.753 34.625 1.00 49.06 259 GLU A O 1
ATOM 2108 N N . MET A 1 260 ? -1.426 10.108 33.761 1.00 58.75 260 MET A N 1
ATOM 2109 C CA . MET A 1 260 ? -2.665 10.534 34.427 1.00 58.75 260 MET A CA 1
ATOM 2110 C C . MET A 1 260 ? -2.582 10.415 35.963 1.00 58.75 260 MET A C 1
ATOM 2112 O O . MET A 1 260 ? -3.544 10.748 36.647 1.00 58.75 260 MET A O 1
ATOM 2116 N N . ALA A 1 261 ? -1.455 9.942 36.506 1.00 60.03 261 ALA A N 1
ATOM 2117 C CA . ALA A 1 261 ? -1.191 9.842 37.934 1.00 60.03 261 ALA A CA 1
ATOM 2118 C C . ALA A 1 261 ? -0.850 11.193 38.596 1.00 60.03 261 ALA A C 1
ATOM 2120 O O . ALA A 1 261 ? -1.082 11.323 39.794 1.00 60.03 261 ALA A O 1
ATOM 2121 N N . ASP A 1 262 ? -0.391 12.194 37.833 1.00 57.00 262 ASP A N 1
ATOM 2122 C CA . ASP A 1 262 ? 0.011 13.511 38.364 1.00 57.00 262 ASP A CA 1
ATOM 2123 C C . ASP A 1 262 ? -0.987 14.640 38.049 1.00 57.00 262 ASP A C 1
ATOM 2125 O O . ASP A 1 262 ? -0.756 15.806 38.384 1.00 57.00 262 ASP A O 1
ATOM 2129 N N . MET A 1 263 ? -2.132 14.327 37.430 1.00 57.62 263 MET A N 1
ATOM 2130 C CA . MET A 1 263 ? -3.212 15.306 37.318 1.00 57.62 263 MET A CA 1
ATOM 2131 C C . MET A 1 263 ? -3.891 15.483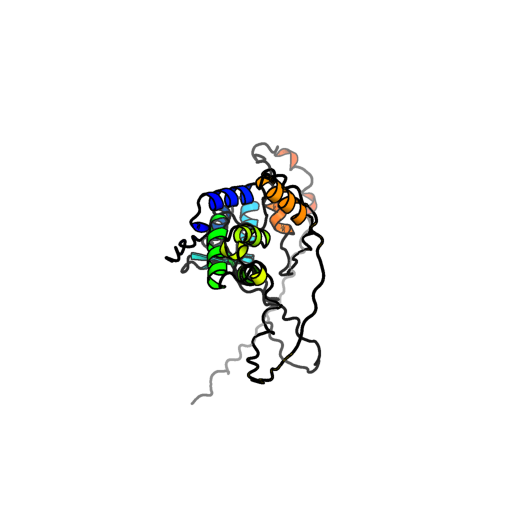 38.675 1.00 57.62 263 MET A C 1
ATOM 2133 O O . MET A 1 263 ? -4.612 14.602 39.140 1.00 57.62 263 MET A O 1
ATOM 2137 N N . ASP A 1 264 ? -3.668 16.649 39.285 1.00 58.78 264 ASP A N 1
ATOM 2138 C CA . ASP A 1 264 ? -4.320 17.077 40.519 1.00 58.78 264 ASP A CA 1
ATOM 2139 C C . ASP A 1 264 ? -5.857 16.969 40.384 1.00 58.78 264 ASP A C 1
ATOM 2141 O O . ASP A 1 264 ? -6.467 17.726 39.617 1.00 58.78 264 ASP A O 1
ATOM 2145 N N . PRO A 1 265 ? -6.513 16.061 41.137 1.00 60.72 265 PRO A N 1
ATOM 2146 C CA . PRO A 1 265 ? -7.966 15.902 41.120 1.00 60.72 265 PRO A CA 1
ATOM 2147 C C . PRO A 1 265 ? -8.717 17.177 41.530 1.00 60.72 265 PRO A C 1
ATOM 2149 O O . PRO A 1 265 ? -9.916 17.293 41.271 1.00 60.72 265 PRO A O 1
ATOM 2152 N N . SER A 1 266 ? -8.037 18.139 42.166 1.00 61.28 266 SER A N 1
ATOM 2153 C CA . SER A 1 266 ? -8.629 19.408 42.588 1.00 61.28 266 SER A CA 1
ATOM 2154 C C . SER A 1 266 ? -8.963 20.346 41.420 1.00 61.28 266 SER A C 1
ATOM 2156 O O . SER A 1 266 ? -9.866 21.172 41.552 1.00 61.28 266 SER A O 1
ATOM 2158 N N . LEU A 1 267 ? -8.336 20.169 40.248 1.00 55.47 267 LEU A N 1
ATOM 2159 C CA . LEU A 1 267 ? -8.603 20.986 39.055 1.00 55.47 267 LEU A CA 1
ATOM 2160 C C . LEU A 1 267 ? -9.922 20.632 38.345 1.00 55.47 267 LEU A C 1
ATOM 2162 O O . LEU A 1 267 ? -10.354 21.369 37.462 1.00 55.47 267 LEU A O 1
ATOM 2166 N N . PHE A 1 268 ? -10.592 19.544 38.744 1.00 57.31 268 PHE A N 1
ATOM 2167 C CA . PHE A 1 268 ? -11.898 19.142 38.204 1.00 57.31 268 PHE A CA 1
ATOM 2168 C C . PHE A 1 268 ? -13.099 19.568 39.062 1.00 57.31 268 PHE A C 1
ATOM 2170 O O . PHE A 1 268 ? -14.242 19.307 38.683 1.00 57.31 268 PHE A O 1
ATOM 2177 N N . ASN A 1 269 ? -12.882 20.271 40.175 1.00 55.28 269 ASN A N 1
ATOM 2178 C CA . ASN A 1 269 ? -13.968 20.818 40.983 1.00 55.28 269 ASN A CA 1
ATOM 2179 C C . ASN A 1 269 ? -14.134 22.315 40.704 1.00 55.28 269 ASN A C 1
ATOM 2181 O O . ASN A 1 269 ? -13.391 23.125 41.249 1.00 55.28 269 ASN A O 1
ATOM 2185 N N . ASN A 1 270 ? -15.108 22.672 39.854 1.00 50.22 270 ASN A N 1
ATOM 2186 C CA . ASN A 1 270 ? -16.242 23.529 40.260 1.00 50.22 270 ASN A CA 1
ATOM 2187 C C . ASN A 1 270 ? -17.181 23.983 39.122 1.00 50.22 270 ASN A C 1
ATOM 2189 O O . ASN A 1 270 ? -18.281 24.406 39.443 1.00 50.22 270 ASN A O 1
ATOM 2193 N N . ASP A 1 271 ? -16.865 23.805 37.831 1.00 47.53 271 ASP A N 1
ATOM 2194 C CA . ASP A 1 271 ? -17.721 24.381 36.761 1.00 47.53 271 ASP A CA 1
ATOM 2195 C C . ASP A 1 271 ? -18.496 23.372 35.889 1.00 47.53 271 ASP A C 1
ATOM 2197 O O . ASP A 1 271 ? -19.257 23.770 35.009 1.00 47.53 271 ASP A O 1
ATOM 2201 N N . PHE A 1 272 ? -18.372 22.058 36.121 1.00 46.25 272 PHE A N 1
ATOM 2202 C CA . PHE A 1 272 ? -19.080 21.056 35.298 1.00 46.25 272 PHE A CA 1
ATOM 2203 C C . PHE A 1 272 ? -20.433 20.592 35.868 1.00 46.25 272 PHE A C 1
ATOM 2205 O O . PHE A 1 272 ? -21.194 19.917 35.173 1.00 46.25 272 PHE A O 1
ATOM 2212 N N . GLN A 1 273 ? -20.772 20.953 37.112 1.00 52.50 273 GLN A N 1
ATOM 2213 C CA . GLN A 1 273 ? -22.076 20.593 37.692 1.00 52.50 273 GLN A CA 1
ATOM 2214 C C . GLN A 1 273 ? -23.219 21.509 37.229 1.00 52.50 273 GLN A C 1
ATOM 2216 O O . GLN A 1 273 ? -24.365 21.067 37.211 1.00 52.50 273 GLN A O 1
ATOM 2221 N N . ASP A 1 274 ? -22.923 22.721 36.750 1.00 47.84 274 ASP A N 1
ATOM 2222 C CA . ASP A 1 274 ? -23.958 23.684 36.342 1.00 47.84 274 ASP A CA 1
ATOM 2223 C C . ASP A 1 274 ? -24.483 23.472 34.909 1.00 47.84 274 ASP A C 1
ATOM 2225 O O . ASP A 1 274 ? -25.510 24.031 34.525 1.00 47.84 274 ASP A O 1
ATOM 2229 N N . LEU A 1 275 ? -23.838 22.610 34.110 1.00 46.12 275 LEU A N 1
ATOM 2230 C CA . LEU A 1 275 ? -24.277 22.313 32.737 1.00 46.12 275 LEU A CA 1
ATOM 2231 C C . LEU A 1 275 ? -25.089 21.012 32.602 1.00 46.12 275 LEU A C 1
ATOM 2233 O O . LEU A 1 275 ? -25.608 20.722 31.525 1.00 46.12 275 LEU A O 1
ATOM 2237 N N . MET A 1 276 ? -25.229 20.233 33.680 1.00 50.62 276 MET A N 1
ATOM 2238 C CA . MET A 1 276 ? -25.985 18.968 33.689 1.00 50.62 276 MET A CA 1
ATOM 2239 C C . MET A 1 276 ? -27.370 19.098 34.345 1.00 50.62 276 MET A C 1
ATOM 2241 O O . MET A 1 276 ? -28.094 18.110 34.441 1.00 50.62 276 MET A O 1
ATOM 2245 N N . MET A 1 277 ? -27.779 20.310 34.739 1.00 49.50 277 MET A N 1
ATOM 2246 C CA . MET A 1 277 ? -29.096 20.579 35.331 1.00 49.50 277 MET A CA 1
ATOM 2247 C C . MET A 1 277 ? -30.152 21.050 34.312 1.00 49.50 277 MET A C 1
ATOM 2249 O O . MET A 1 277 ? -31.120 21.722 34.666 1.00 49.50 277 MET A O 1
ATOM 2253 N N . TYR A 1 278 ? -30.014 20.661 33.040 1.00 44.62 278 TYR A N 1
ATOM 2254 C CA . TYR A 1 278 ? -31.148 20.669 32.115 1.00 44.62 278 TYR A CA 1
ATOM 2255 C C . TYR A 1 278 ? -32.058 19.486 32.451 1.00 44.62 278 TYR A C 1
ATOM 2257 O O . TYR A 1 278 ? -31.900 18.380 31.934 1.00 44.62 278 TYR A O 1
ATOM 2265 N N . SER A 1 279 ? -33.006 19.742 33.354 1.00 45.50 279 SER A N 1
ATOM 2266 C CA . SER A 1 279 ? -34.150 18.878 33.626 1.00 45.50 279 SER A CA 1
ATOM 2267 C C . SER A 1 279 ? -34.801 18.451 32.315 1.00 45.50 279 SER A C 1
ATOM 2269 O O . SER A 1 279 ? -35.432 19.255 31.627 1.00 45.50 279 SER A O 1
ATOM 2271 N N . TYR A 1 280 ? -34.663 17.168 31.984 1.00 48.31 280 TYR A N 1
ATOM 2272 C CA . TYR A 1 280 ? -35.560 16.518 31.043 1.00 48.31 280 TYR A CA 1
ATOM 2273 C C . TYR A 1 280 ? -36.986 16.686 31.584 1.00 48.31 280 TYR A C 1
ATOM 2275 O O . TYR A 1 280 ? -37.241 16.270 32.720 1.00 48.31 280 TYR A O 1
ATOM 2283 N N . PRO A 1 281 ? -37.918 17.293 30.828 1.00 62.81 281 PRO A N 1
ATOM 2284 C CA . PRO A 1 281 ? -39.317 17.224 31.201 1.00 62.81 281 PRO A CA 1
ATOM 2285 C C . PRO A 1 281 ? -39.713 15.739 31.268 1.00 62.81 281 PRO A C 1
ATOM 2287 O O . PRO A 1 281 ? -39.294 14.959 30.403 1.00 62.81 281 PRO A O 1
ATOM 2290 N N . PRO A 1 282 ? -40.454 15.324 32.308 1.00 60.53 282 PRO A N 1
ATOM 2291 C CA . PRO A 1 282 ? -40.888 13.944 32.444 1.00 60.53 282 PRO A CA 1
ATOM 2292 C C . PRO A 1 282 ? -41.668 13.531 31.187 1.00 60.53 282 PRO A C 1
ATOM 2294 O O . PRO A 1 282 ? -42.429 14.345 30.656 1.00 60.53 282 PRO A O 1
ATOM 2297 N N . PRO A 1 283 ? -41.477 12.300 30.683 1.00 57.22 283 PRO A N 1
ATOM 2298 C CA . PRO A 1 283 ? -42.252 11.814 29.556 1.00 57.22 283 PRO A CA 1
ATOM 2299 C C . PRO A 1 283 ? -43.730 11.826 29.949 1.00 57.22 283 PRO A C 1
ATOM 2301 O O . PRO A 1 283 ? -44.122 11.175 30.917 1.00 57.22 283 PRO A O 1
ATOM 2304 N N . GLU A 1 284 ? -44.538 12.594 29.216 1.00 58.94 284 GLU A N 1
ATOM 2305 C CA . GLU A 1 284 ? -45.990 12.497 29.300 1.00 58.94 284 GLU A CA 1
ATOM 2306 C C . GLU A 1 284 ? -46.376 11.044 29.032 1.00 58.94 284 GLU A C 1
ATOM 2308 O O . GLU A 1 284 ? -46.056 10.476 27.982 1.00 58.94 284 GLU A O 1
ATOM 2313 N N . GLU A 1 285 ? -47.026 10.426 30.014 1.00 52.84 285 GLU A N 1
ATOM 2314 C CA . GLU A 1 285 ? -47.569 9.091 29.865 1.00 52.84 285 GLU A CA 1
ATOM 2315 C C . GLU A 1 285 ? -48.577 9.096 28.718 1.00 52.84 285 GLU A C 1
ATOM 2317 O O . GLU A 1 285 ? -49.687 9.622 28.826 1.00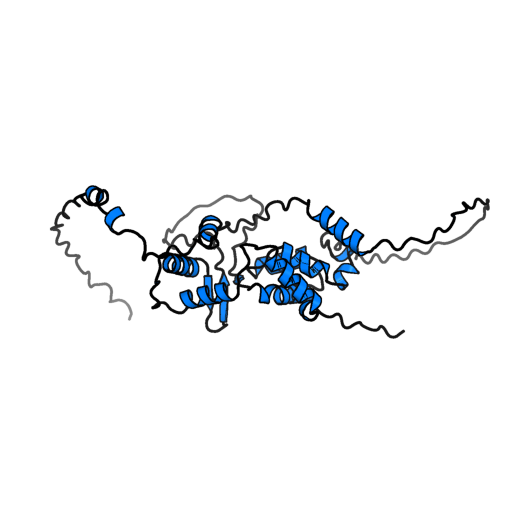 52.84 285 GLU A O 1
ATOM 2322 N N . ALA A 1 286 ? -48.185 8.490 27.598 1.00 50.06 286 ALA A N 1
ATOM 2323 C CA . ALA A 1 286 ? -49.089 8.150 26.519 1.00 50.06 286 ALA A CA 1
ATOM 2324 C C . ALA A 1 286 ? -50.028 7.034 27.004 1.00 50.06 286 ALA A C 1
ATOM 2326 O O . ALA A 1 286 ? -49.846 5.851 26.714 1.00 50.06 286 ALA A O 1
ATOM 2327 N N . SER A 1 287 ? -51.052 7.435 27.755 1.00 59.50 287 SER A N 1
ATOM 2328 C CA . SER A 1 287 ? -52.275 6.669 27.960 1.00 59.50 287 SER A CA 1
ATOM 2329 C C . SER A 1 287 ? -53.003 6.588 26.619 1.00 59.50 287 SER A C 1
ATOM 2331 O O . SER A 1 287 ? -53.786 7.454 26.236 1.00 59.50 287 SER A O 1
ATOM 2333 N N . GLY A 1 288 ? -52.655 5.565 25.847 1.00 50.19 288 GLY A N 1
ATOM 2334 C CA . GLY A 1 288 ? -53.231 5.290 24.542 1.00 50.19 288 GLY A CA 1
ATOM 2335 C C . GLY A 1 288 ? -53.147 3.802 24.261 1.00 50.19 288 GLY A C 1
ATOM 2336 O O . GLY A 1 288 ? -52.249 3.343 23.560 1.00 50.19 288 GLY A O 1
ATOM 2337 N N . SER A 1 289 ? -54.082 3.039 24.828 1.00 53.41 289 SER A N 1
ATOM 2338 C CA . SER A 1 289 ? -54.290 1.623 24.529 1.00 53.41 289 SER A CA 1
ATOM 2339 C C . SER A 1 289 ? -54.729 1.456 23.069 1.00 53.41 289 SER A C 1
ATOM 2341 O O . SER A 1 289 ? -55.917 1.354 22.764 1.00 53.41 289 SER A O 1
ATOM 2343 N N . HIS A 1 290 ? -53.772 1.451 22.145 1.00 51.06 290 HIS A N 1
ATOM 2344 C CA . HIS A 1 290 ? -54.029 1.142 20.745 1.00 51.06 290 HIS A CA 1
ATOM 2345 C C . HIS A 1 290 ? -53.975 -0.379 20.563 1.00 51.06 290 HIS A C 1
ATOM 2347 O O . HIS A 1 290 ? -52.963 -0.963 20.178 1.00 51.06 290 HIS A O 1
ATOM 2353 N N . THR A 1 291 ? -55.086 -1.040 20.883 1.00 55.78 291 THR A N 1
ATOM 2354 C CA . THR A 1 291 ? -55.352 -2.415 20.456 1.00 55.78 291 THR A CA 1
ATOM 2355 C C . THR A 1 291 ? -55.420 -2.435 18.933 1.00 55.78 291 THR A C 1
ATOM 2357 O O . THR A 1 291 ? -56.380 -1.940 18.342 1.00 55.78 291 THR A O 1
ATOM 2360 N N . TYR A 1 292 ? -54.392 -2.976 18.285 1.00 53.66 292 TYR A N 1
ATOM 2361 C CA . TYR A 1 292 ? -54.467 -3.336 16.874 1.00 53.66 292 TYR A CA 1
ATOM 2362 C C . TYR A 1 292 ? -55.339 -4.593 16.743 1.00 53.66 292 TYR A C 1
ATOM 2364 O O . TYR A 1 292 ? -55.024 -5.599 17.385 1.00 53.66 292 TYR A O 1
ATOM 2372 N N . PRO A 1 293 ? -56.422 -4.580 15.946 1.00 62.69 293 PRO A N 1
ATOM 2373 C CA . PRO A 1 293 ? -57.133 -5.804 15.621 1.00 62.69 293 PRO A CA 1
ATOM 2374 C C . PRO A 1 293 ? -56.205 -6.686 14.782 1.00 62.69 293 PRO A C 1
ATOM 2376 O O . PRO A 1 293 ? -55.779 -6.319 13.688 1.00 62.69 293 PRO A O 1
ATOM 2379 N N . TYR A 1 294 ? -55.849 -7.836 15.343 1.00 51.72 294 TYR A N 1
ATOM 2380 C CA . TYR A 1 294 ? -55.122 -8.889 14.653 1.00 51.72 294 TYR A CA 1
ATOM 2381 C C . TYR A 1 294 ? -56.097 -9.543 13.664 1.00 51.72 294 TYR A C 1
ATOM 2383 O O . TYR A 1 294 ? -56.991 -10.283 14.071 1.00 51.72 294 TYR A O 1
ATOM 2391 N N . ASP A 1 295 ? -55.982 -9.209 12.380 1.00 59.34 295 ASP A N 1
ATOM 2392 C CA . ASP A 1 295 ? -56.816 -9.792 11.328 1.00 59.34 295 ASP A CA 1
ATOM 2393 C C . ASP A 1 295 ? -56.262 -11.178 10.954 1.00 59.34 295 ASP A C 1
ATOM 2395 O O . ASP A 1 295 ? -55.183 -11.309 10.375 1.00 59.34 295 ASP A O 1
ATOM 2399 N N . PHE A 1 296 ? -56.975 -12.228 11.368 1.00 55.16 296 PHE A N 1
ATOM 2400 C CA . PHE A 1 296 ? -56.539 -13.630 11.320 1.00 55.16 296 PHE A CA 1
ATOM 2401 C C . PHE A 1 296 ? -56.809 -14.321 9.967 1.00 55.16 296 PHE A C 1
ATOM 2403 O O . PHE A 1 296 ? -56.636 -15.532 9.848 1.00 55.16 296 PHE A O 1
ATOM 2410 N N . ASN A 1 297 ? -57.229 -13.587 8.932 1.00 58.97 297 ASN A N 1
ATOM 2411 C CA . ASN A 1 297 ? -57.750 -14.179 7.691 1.00 58.97 297 ASN A CA 1
ATOM 2412 C C . ASN A 1 297 ? -56.738 -14.361 6.544 1.00 58.97 297 ASN A C 1
ATOM 2414 O O . ASN A 1 297 ? -57.143 -14.607 5.412 1.00 58.97 297 ASN A O 1
ATOM 2418 N N . PHE A 1 298 ? -55.425 -14.294 6.782 1.00 55.81 298 PHE A N 1
ATOM 2419 C CA . PHE A 1 298 ? -54.434 -14.370 5.692 1.00 55.81 298 PHE A CA 1
ATOM 2420 C C . PHE A 1 298 ? -53.830 -15.770 5.447 1.00 55.81 298 PHE A C 1
ATOM 2422 O O . PHE A 1 298 ? -52.683 -15.887 5.022 1.00 55.81 298 PHE A O 1
ATOM 2429 N N . MET A 1 299 ? -54.559 -16.855 5.725 1.00 55.16 299 MET A N 1
ATOM 2430 C CA . MET A 1 299 ? -54.032 -18.215 5.522 1.00 55.16 299 MET A CA 1
ATOM 2431 C C . MET A 1 299 ? -55.085 -19.245 5.089 1.00 55.16 299 MET A C 1
ATOM 2433 O O . MET A 1 299 ? -55.138 -20.339 5.636 1.00 55.16 299 MET A O 1
ATOM 2437 N N . GLN A 1 300 ? -55.907 -18.944 4.084 1.00 58.38 300 GLN A N 1
ATOM 2438 C CA . GLN A 1 300 ? -56.596 -19.985 3.310 1.00 58.38 300 GLN A CA 1
ATOM 2439 C C . GLN A 1 300 ? -56.699 -19.527 1.861 1.00 58.38 300 GLN A C 1
ATOM 2441 O O . GLN A 1 300 ? -57.515 -18.672 1.567 1.00 58.38 300 GLN A O 1
ATOM 2446 N N . ASP A 1 301 ? -55.802 -20.026 1.010 1.00 58.88 301 ASP A N 1
ATOM 2447 C CA . ASP A 1 301 ? -56.047 -20.275 -0.419 1.00 58.88 301 ASP A CA 1
ATOM 2448 C C . ASP A 1 301 ? -54.775 -20.873 -1.028 1.00 58.88 301 ASP A C 1
ATOM 2450 O O . ASP A 1 301 ? -53.907 -20.173 -1.551 1.00 58.88 301 ASP A O 1
ATOM 2454 N N . SER A 1 302 ? -54.630 -22.191 -0.888 1.00 61.06 302 SER A N 1
ATOM 2455 C CA . SER A 1 302 ? -53.759 -23.039 -1.714 1.00 61.06 302 SER A CA 1
ATOM 2456 C C . SER A 1 302 ? -54.138 -24.505 -1.492 1.00 61.06 302 SER A C 1
ATOM 2458 O O . SER A 1 302 ? -53.522 -25.188 -0.672 1.00 61.06 302 SER A O 1
ATOM 2460 N N . VAL A 1 303 ? -55.161 -24.965 -2.215 1.00 59.53 303 VAL A N 1
ATOM 2461 C CA . VAL A 1 303 ? -55.344 -26.371 -2.613 1.00 59.53 303 VAL A CA 1
ATOM 2462 C C . VAL A 1 303 ? -55.726 -26.381 -4.084 1.00 59.53 303 VAL A C 1
ATOM 2464 O O . VAL A 1 303 ? -56.628 -25.592 -4.443 1.00 59.53 303 VAL A O 1
#

Secondary structure (DSSP, 8-state):
----------GGG-HHHHHHHHHHHHHS--TT---HHHHHHHHHHHH-SS---SSHHHHHHHHHHHHHEEEETTTTEEEEPP--S----------------------------EEE--GGGHHHHHHHHHHHTTT-HHHHHHHHHHHHEES--HHHHHHHHTT-HHHHH-GGGG-TTSSSSS-----------------------------------HHHHHHHHHHHHHTS--------S---HHHHHHHHS------TTSS-GGGGSSSSSTTS---PPPPP-------------S-----

Radius of gyration: 33.16 Å; chains: 1; bounding box: 100×51×105 Å